Protein AF-0000000080151074 (afdb_homodimer)

InterPro domains:
  IPR013149 Alcohol dehydrogenase-like, C-terminal [PF00107] (19-129)
  IPR036291 NAD(P)-binding domain superfamily [SSF51735] (3-130)

Organism: Aquilegia coerulea (NCBI:txid218851)

Foldseek 3Di:
DQLALAAAFEEEEEALLDDVNLVLLLLSVVRHYAYEYEDQDPVSQVSSVVSPHDHYHRVVVDDVLVVLCVVVVNQAGQEYEDAAAAVCPQSNLSRHHQQHEYEYEHHVNDHHHDHDCVSCVVRVYYYDYDDCVVVSSVPDPPD/DQLALAAAFEEEEEALLDDVNLVLLLLSVVRHYAYEYEDQDPVSQVSSVVSPHDHYHRVVVDDVLVVLCVVVVNQAGQEYEDAAAAVCPQSNLSRHHQQHEYEYEHHVNDHHHDHDCVSCVVRVYYYDYDDCNVVSSVPDPPD

Secondary structure (DSSP, 8-state):
------TT-EEEEETTTSHHHHHHHHHHHHTT-EEEEEESSHHHHHHHHHHT-SEE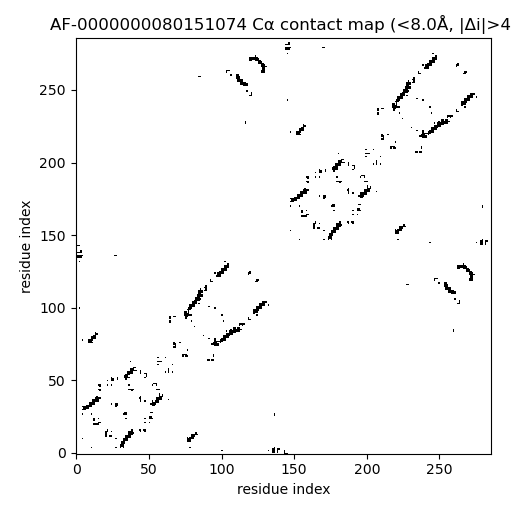EETTTS-HHHHHHHHHTTS-EEEEEESS-HHHHHHHHHTEEEEEEEEE---TT-SEEEEETHHHHHTT-EEEESTHHHHHHH-----/------TT-EEEETTTTSHHHHHHHHHHHHTT-EEEEEESSHHHHHHHHHHT-SEEEETTTS-HHHHHHHHTTTS-EEEEEESS-HHHHHHHHHTEEEEEEEEE---TT-SEEEEETHHHHHTT-EEEESTHHHHHHH-----

Structure (mmCIF, N/CA/C/O backbone):
data_AF-0000000080151074-model_v1
#
loop_
_entity.id
_entity.type
_entity.pdbx_description
1 polymer 'Alcohol dehydrogenase-like C-terminal domain-containing protein'
#
loop_
_atom_site.group_PDB
_atom_site.id
_atom_site.type_symbol
_atom_site.label_atom_id
_atom_site.label_alt_id
_atom_site.label_comp_id
_atom_site.label_asym_id
_atom_site.label_entity_id
_atom_site.label_seq_id
_atom_site.pdbx_PDB_ins_code
_atom_site.Cartn_x
_atom_site.Cartn_y
_atom_site.Cartn_z
_atom_site.occupancy
_atom_site.B_iso_or_equiv
_atom_site.auth_seq_id
_atom_site.auth_comp_id
_atom_site.auth_asym_id
_atom_site.auth_atom_id
_atom_site.pdbx_PDB_model_num
ATOM 1 N N . MET A 1 1 ? 3.523 -5.449 11.82 1 26.44 1 MET A N 1
ATOM 2 C CA . MET A 1 1 ? 2.422 -5.957 11.008 1 26.44 1 MET A CA 1
ATOM 3 C C . MET A 1 1 ? 2.908 -7.027 10.031 1 26.44 1 MET A C 1
ATOM 5 O O . MET A 1 1 ? 3.512 -6.715 9.008 1 26.44 1 MET A O 1
ATOM 9 N N . MET A 1 2 ? 3.588 -8.039 10.414 1 34.19 2 MET A N 1
ATOM 10 C CA . MET A 1 2 ? 4.277 -9.188 9.844 1 34.19 2 MET A CA 1
ATOM 11 C C . MET A 1 2 ? 3.453 -9.812 8.727 1 34.19 2 MET A C 1
ATOM 13 O O . MET A 1 2 ? 2.246 -10.016 8.875 1 34.19 2 MET A O 1
ATOM 17 N N . SER A 1 3 ? 3.672 -9.562 7.527 1 48.09 3 SER A N 1
ATOM 18 C CA . SER A 1 3 ? 2.971 -10.078 6.355 1 48.09 3 SER A CA 1
ATOM 19 C C . SER A 1 3 ? 2.59 -11.547 6.539 1 48.09 3 SER A C 1
ATOM 21 O O . SER A 1 3 ? 3.441 -12.43 6.434 1 48.09 3 SER A O 1
ATOM 23 N N . LYS A 1 4 ? 1.885 -12.07 7.605 1 65 4 LYS A N 1
ATOM 24 C CA . LYS A 1 4 ? 1.911 -13.453 8.07 1 65 4 LYS A CA 1
ATOM 25 C C . LYS A 1 4 ? 1.151 -14.367 7.113 1 65 4 LYS A C 1
ATOM 27 O O . LYS A 1 4 ? -0.059 -14.219 6.934 1 65 4 LYS A O 1
ATOM 32 N N . LEU A 1 5 ? 1.939 -14.664 5.867 1 83.44 5 LEU A N 1
ATOM 33 C CA . LEU A 1 5 ? 1.309 -15.719 5.082 1 83.44 5 LEU A CA 1
ATOM 34 C C . LEU A 1 5 ? 0.906 -16.891 5.969 1 83.44 5 LEU A C 1
ATOM 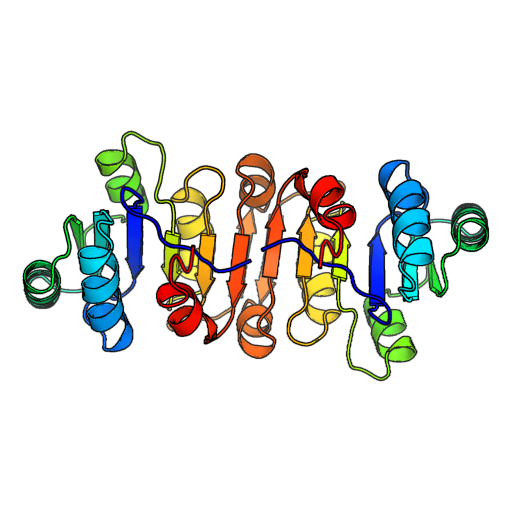36 O O . LEU A 1 5 ? 1.742 -17.453 6.68 1 83.44 5 LEU A O 1
ATOM 40 N N . SER A 1 6 ? -0.378 -17.141 6.008 1 87.5 6 SER A N 1
ATOM 41 C CA . SER A 1 6 ? -0.893 -18.203 6.879 1 87.5 6 SER A CA 1
ATOM 42 C C . SER A 1 6 ? -1.357 -19.406 6.074 1 87.5 6 SER A C 1
ATOM 44 O O . SER A 1 6 ? -1.629 -19.297 4.879 1 87.5 6 SER A O 1
ATOM 46 N N . ALA A 1 7 ? -1.396 -20.484 6.797 1 91.62 7 ALA A N 1
ATOM 47 C CA . ALA A 1 7 ? -1.918 -21.703 6.168 1 91.62 7 ALA A CA 1
ATOM 48 C C . ALA A 1 7 ? -3.314 -21.469 5.598 1 91.62 7 ALA A C 1
ATOM 50 O O . ALA A 1 7 ? -4.152 -20.828 6.238 1 91.62 7 ALA A O 1
ATOM 51 N N . GLY A 1 8 ? -3.512 -21.984 4.406 1 94.25 8 GLY A N 1
ATOM 52 C CA . GLY A 1 8 ? -4.82 -21.875 3.785 1 94.25 8 GLY A CA 1
ATOM 53 C C . GLY A 1 8 ? -4.973 -20.641 2.918 1 94.25 8 GLY A C 1
ATOM 54 O O . GLY A 1 8 ? -5.891 -20.562 2.1 1 94.25 8 GLY A O 1
ATOM 55 N N . GLU A 1 9 ? -4.078 -19.734 3.021 1 96.19 9 GLU A N 1
ATOM 56 C CA . GLU A 1 9 ? -4.125 -18.531 2.186 1 96.19 9 GLU A CA 1
ATOM 57 C C . GLU A 1 9 ? -3.613 -18.828 0.778 1 96.19 9 GLU A C 1
ATOM 59 O O . GLU A 1 9 ? -2.91 -19.812 0.56 1 96.19 9 GLU A O 1
ATOM 64 N N . THR A 1 10 ? -4.008 -18 -0.099 1 97.56 10 THR A N 1
ATOM 65 C CA . THR A 1 10 ? -3.559 -18.078 -1.483 1 97.56 10 THR A CA 1
ATOM 66 C C . THR A 1 10 ? -2.465 -17.047 -1.756 1 97.56 10 THR A C 1
ATOM 68 O O . THR A 1 10 ? -2.545 -15.914 -1.285 1 97.56 10 THR A O 1
ATOM 71 N N . PHE A 1 11 ? -1.461 -17.594 -2.41 1 96.31 11 PHE A N 1
ATOM 72 C CA . PHE A 1 11 ? -0.263 -16.797 -2.645 1 96.31 11 PHE A CA 1
ATOM 73 C C . PHE A 1 11 ? 0.113 -16.812 -4.121 1 96.31 11 PHE A C 1
ATOM 75 O O . PHE A 1 11 ? 0.372 -17.875 -4.695 1 96.31 11 PHE A O 1
ATOM 82 N N . LEU A 1 12 ? 0.147 -15.609 -4.785 1 97.44 12 LEU A N 1
ATOM 83 C CA . LEU A 1 12 ? 0.535 -15.484 -6.184 1 97.44 12 LEU A CA 1
ATOM 84 C C . LEU A 1 12 ? 1.943 -14.914 -6.309 1 97.44 12 LEU A C 1
ATOM 86 O O . LEU A 1 12 ? 2.227 -13.828 -5.797 1 97.44 12 LEU A O 1
ATOM 90 N N . VAL A 1 13 ? 2.766 -15.633 -7.004 1 96.06 13 VAL A N 1
ATOM 91 C CA . VAL A 1 13 ? 4.141 -15.219 -7.258 1 96.06 13 VAL A CA 1
ATOM 92 C C . VAL A 1 13 ? 4.34 -14.961 -8.75 1 96.06 13 VAL A C 1
ATOM 94 O O . VAL A 1 13 ? 4.344 -15.898 -9.555 1 96.06 13 VAL A O 1
ATOM 97 N N . HIS A 1 14 ? 4.539 -13.703 -9.086 1 96.94 14 HIS A N 1
ATOM 98 C CA . HIS A 1 14 ? 4.902 -13.406 -10.469 1 96.94 14 HIS A CA 1
ATOM 99 C C . HIS A 1 14 ? 6.355 -13.773 -10.75 1 96.94 14 HIS A C 1
ATOM 101 O O . HIS A 1 14 ? 7.25 -13.391 -9.992 1 96.94 14 HIS A O 1
ATOM 107 N N . GLY A 1 15 ? 6.582 -14.453 -11.867 1 94.31 15 GLY A N 1
ATOM 108 C CA . GLY A 1 15 ? 7.93 -14.93 -12.133 1 94.31 15 GLY A CA 1
ATOM 109 C C . GLY A 1 15 ? 8.375 -16.016 -11.172 1 94.31 15 GLY A C 1
ATOM 110 O O . GLY A 1 15 ? 9.453 -15.914 -10.57 1 94.31 15 GLY A O 1
ATOM 111 N N . GLY A 1 16 ? 7.633 -17.031 -11.141 1 93.56 16 GLY A N 1
ATOM 112 C CA . GLY A 1 16 ? 7.859 -18.078 -10.156 1 93.56 16 GLY A CA 1
ATOM 113 C C . GLY A 1 16 ? 9.164 -18.828 -10.375 1 93.56 16 GLY A C 1
ATOM 114 O O . GLY A 1 16 ? 9.688 -19.453 -9.445 1 93.56 16 GLY A O 1
ATOM 115 N N . SER A 1 17 ? 9.672 -18.734 -11.562 1 93.12 17 SER A N 1
ATOM 116 C CA . SER A 1 17 ? 10.852 -19.531 -11.875 1 93.12 17 SER A CA 1
ATOM 117 C C . SER A 1 17 ? 12.133 -18.75 -11.594 1 93.12 17 SER A C 1
ATOM 119 O O . SER A 1 17 ? 13.234 -19.281 -11.75 1 93.12 17 SER A O 1
ATOM 121 N N . ILE A 1 18 ? 12.023 -17.594 -11.188 1 88.56 18 ILE A N 1
ATOM 122 C CA . ILE A 1 18 ? 13.203 -16.781 -10.922 1 88.56 18 ILE A CA 1
ATOM 123 C C . ILE A 1 18 ? 13.688 -17.031 -9.492 1 88.56 18 ILE A C 1
ATOM 125 O O . ILE A 1 18 ? 13.047 -17.75 -8.734 1 88.56 18 ILE A O 1
ATOM 129 N N . GLY A 1 19 ? 14.875 -16.672 -9.125 1 86.75 19 GLY A N 1
ATOM 130 C CA . GLY A 1 19 ? 15.508 -16.969 -7.848 1 86.75 19 GLY A CA 1
ATOM 131 C C . GLY A 1 19 ? 14.594 -16.734 -6.66 1 86.75 19 GLY A C 1
ATOM 132 O O . GLY A 1 19 ? 14.227 -17.672 -5.953 1 86.75 19 GLY A O 1
ATOM 133 N N . ILE A 1 20 ? 14.109 -15.555 -6.469 1 86.38 20 ILE A N 1
ATOM 134 C CA . ILE A 1 20 ? 13.25 -15.234 -5.332 1 86.38 20 ILE A CA 1
ATOM 135 C C . ILE A 1 20 ? 11.93 -15.977 -5.457 1 86.38 20 ILE A C 1
ATOM 137 O O . ILE A 1 20 ? 11.352 -16.406 -4.453 1 86.38 20 ILE A O 1
ATOM 141 N N . GLY A 1 21 ? 11.484 -16.141 -6.656 1 91.69 21 GLY A N 1
ATOM 142 C CA . GLY A 1 21 ? 10.234 -16.844 -6.887 1 91.69 21 GLY A CA 1
ATOM 143 C C . GLY A 1 21 ? 10.273 -18.297 -6.453 1 91.69 21 GLY A C 1
ATOM 144 O O . GLY A 1 21 ? 9.383 -18.766 -5.746 1 91.69 21 GLY A O 1
ATOM 145 N N . THR A 1 22 ? 11.375 -18.953 -6.836 1 93.88 22 THR A N 1
ATOM 146 C CA . THR A 1 22 ? 11.492 -20.359 -6.496 1 93.88 22 THR A CA 1
ATOM 147 C C . THR A 1 22 ? 11.562 -20.547 -4.984 1 93.88 22 THR A C 1
ATOM 149 O O . THR A 1 22 ? 10.938 -21.453 -4.438 1 93.88 22 THR A O 1
ATOM 152 N N . PHE A 1 23 ? 12.242 -19.688 -4.367 1 91.25 23 PHE A N 1
ATOM 153 C CA . PHE A 1 23 ? 12.336 -19.734 -2.914 1 91.25 23 PHE A CA 1
ATOM 154 C C . PHE A 1 23 ? 10.969 -19.469 -2.279 1 91.25 23 PHE A C 1
ATOM 156 O O . PHE A 1 23 ? 10.555 -20.188 -1.366 1 91.25 23 PHE A O 1
ATOM 163 N N . ALA A 1 24 ? 10.281 -18.516 -2.754 1 91.62 24 ALA A N 1
ATOM 164 C CA . ALA A 1 24 ? 8.977 -18.125 -2.221 1 91.62 24 ALA A CA 1
ATOM 165 C C . ALA A 1 24 ? 7.973 -19.266 -2.348 1 91.62 24 ALA A C 1
ATOM 167 O O . ALA A 1 24 ? 7.18 -19.516 -1.433 1 91.62 24 ALA A O 1
ATOM 168 N N . ILE A 1 25 ? 8.055 -19.938 -3.424 1 94.94 25 ILE A N 1
ATOM 169 C CA . ILE A 1 25 ? 7.148 -21.062 -3.646 1 94.94 25 ILE A CA 1
ATOM 170 C C . ILE A 1 25 ? 7.344 -22.109 -2.547 1 94.94 25 ILE A C 1
ATOM 172 O O . ILE A 1 25 ? 6.375 -22.547 -1.922 1 94.94 25 ILE A O 1
ATOM 176 N N . GLN A 1 26 ? 8.555 -22.422 -2.275 1 94.06 26 GLN A N 1
ATOM 177 C CA . GLN A 1 26 ? 8.859 -23.469 -1.321 1 94.06 26 GLN A CA 1
ATOM 178 C C . GLN A 1 26 ? 8.43 -23.094 0.09 1 94.06 26 GLN A C 1
ATOM 180 O O . GLN A 1 26 ? 7.852 -23.906 0.814 1 94.06 26 GLN A O 1
ATOM 185 N N . ILE A 1 27 ? 8.719 -21.922 0.474 1 90.81 27 ILE A N 1
ATOM 186 C CA . ILE A 1 27 ? 8.359 -21.453 1.812 1 90.81 27 ILE A CA 1
ATOM 187 C C . ILE A 1 27 ? 6.844 -21.438 1.955 1 90.81 27 ILE A C 1
ATOM 189 O O . ILE A 1 27 ? 6.305 -21.828 2.99 1 90.81 27 ILE A O 1
ATOM 193 N N . ALA A 1 28 ? 6.137 -20.906 0.968 1 93.12 28 ALA A N 1
ATOM 194 C CA . ALA A 1 28 ? 4.68 -20.828 1.005 1 93.12 28 ALA A CA 1
ATOM 195 C C . ALA A 1 28 ? 4.051 -22.203 1.111 1 93.12 28 ALA A C 1
ATOM 197 O O . ALA A 1 28 ? 3.104 -22.406 1.878 1 93.12 28 ALA A O 1
ATOM 198 N N . LYS A 1 29 ? 4.621 -23.125 0.372 1 94.25 29 LYS A N 1
ATOM 199 C CA . LYS A 1 29 ? 4.121 -24.5 0.426 1 94.25 29 LYS A CA 1
ATOM 200 C C . LYS A 1 29 ? 4.348 -25.109 1.804 1 94.25 29 LYS A C 1
ATOM 202 O O . LYS A 1 29 ? 3.457 -25.766 2.352 1 94.25 29 LYS A O 1
ATOM 207 N N . TYR A 1 30 ? 5.52 -24.891 2.273 1 92.25 30 TYR A N 1
ATOM 208 C CA . TYR A 1 30 ? 5.859 -25.391 3.605 1 92.25 30 TYR A CA 1
ATOM 209 C C . TYR A 1 30 ? 4.883 -24.844 4.645 1 92.25 30 TYR A C 1
ATOM 211 O O . TYR A 1 30 ? 4.52 -25.547 5.59 1 92.25 30 TYR A O 1
ATOM 219 N N . LYS A 1 31 ? 4.348 -23.656 4.48 1 92.31 31 LYS A N 1
ATOM 220 C CA . LYS A 1 31 ? 3.449 -23 5.426 1 92.31 31 LYS A CA 1
ATOM 221 C C . LYS A 1 31 ? 2.004 -23.438 5.199 1 92.31 31 LYS A C 1
ATOM 223 O O . LYS A 1 31 ? 1.114 -23.062 5.973 1 92.31 31 LYS A O 1
ATOM 228 N N . GLY A 1 32 ? 1.804 -24.141 4.129 1 94.81 32 GLY A N 1
ATOM 229 C CA . GLY A 1 32 ? 0.471 -24.672 3.879 1 94.81 32 GLY A CA 1
ATOM 230 C C . GLY A 1 32 ? -0.38 -23.75 3.02 1 94.81 32 GLY A C 1
ATOM 231 O O . GLY A 1 32 ? -1.607 -23.859 3.01 1 94.81 32 GLY A O 1
ATOM 232 N N . ALA A 1 33 ? 0.198 -22.859 2.303 1 96.12 33 ALA A N 1
ATOM 233 C CA . ALA A 1 33 ? -0.527 -21.953 1.415 1 96.12 33 ALA A CA 1
ATOM 234 C C . ALA A 1 33 ? -0.776 -22.594 0.056 1 96.12 33 ALA A C 1
ATOM 236 O O . ALA A 1 33 ? -0.086 -23.547 -0.32 1 96.12 33 ALA A O 1
ATOM 237 N N . ARG A 1 34 ? -1.811 -22.156 -0.56 1 98.19 34 ARG A N 1
ATOM 238 C CA . ARG A 1 34 ? -2.014 -22.5 -1.964 1 98.19 34 ARG A CA 1
ATOM 239 C C . ARG A 1 34 ? -1.269 -21.547 -2.877 1 98.19 34 ARG A C 1
ATOM 241 O O . ARG A 1 34 ? -1.513 -20.328 -2.844 1 98.19 34 ARG A O 1
ATOM 248 N N . VAL A 1 35 ? -0.423 -22.094 -3.74 1 97.81 35 VAL A N 1
ATOM 249 C CA . VAL A 1 35 ? 0.544 -21.234 -4.418 1 97.81 35 VAL A CA 1
ATOM 250 C C . VAL A 1 35 ? 0.2 -21.141 -5.902 1 97.81 35 VAL A C 1
ATOM 252 O O . VAL A 1 35 ? 0.084 -22.156 -6.586 1 97.81 35 VAL A O 1
ATOM 255 N N . PHE A 1 36 ? 0.007 -19.906 -6.371 1 98.56 36 PHE A N 1
ATOM 256 C CA . PHE A 1 36 ? -0.112 -19.547 -7.777 1 98.56 36 PHE A CA 1
ATOM 257 C C . PHE A 1 36 ? 1.196 -18.969 -8.297 1 98.56 36 PHE A C 1
ATOM 259 O O . PHE A 1 36 ? 1.854 -18.188 -7.609 1 98.56 36 PHE A O 1
ATOM 266 N N . VAL A 1 37 ? 1.537 -19.328 -9.602 1 98.38 37 VAL A N 1
ATOM 267 C CA . VAL A 1 37 ? 2.744 -18.75 -10.164 1 98.38 37 VAL A CA 1
ATOM 268 C C . VAL A 1 37 ? 2.502 -18.359 -11.625 1 98.38 37 VAL A C 1
ATOM 270 O O . VAL A 1 37 ? 1.656 -18.969 -12.297 1 98.38 37 VAL A O 1
ATOM 273 N N . THR A 1 38 ? 3.184 -17.328 -12.039 1 98.19 38 THR A N 1
ATOM 274 C CA . THR A 1 38 ? 3.268 -17.016 -13.461 1 98.19 38 THR A CA 1
ATOM 275 C C . THR A 1 38 ? 4.684 -17.25 -13.984 1 98.19 38 THR A C 1
ATOM 277 O O . THR A 1 38 ? 5.656 -17.078 -13.25 1 98.19 38 THR A O 1
ATOM 280 N N . ALA A 1 39 ? 4.758 -17.703 -15.219 1 97.5 39 ALA A N 1
ATOM 281 C CA . ALA A 1 39 ? 6.027 -17.844 -15.922 1 97.5 39 ALA A CA 1
ATOM 282 C C . ALA A 1 39 ? 5.82 -17.781 -17.438 1 97.5 39 ALA A C 1
ATOM 284 O O . ALA A 1 39 ? 4.688 -17.844 -17.922 1 97.5 39 ALA A O 1
ATOM 285 N N . GLY A 1 40 ? 6.926 -17.688 -18.141 1 96.44 40 GLY A N 1
ATOM 286 C CA . GLY A 1 40 ? 6.82 -17.375 -19.562 1 96.44 40 GLY A CA 1
ATOM 287 C C . GLY A 1 40 ? 6.961 -18.609 -20.438 1 96.44 40 GLY A C 1
ATOM 288 O O . GLY A 1 40 ? 7.043 -18.484 -21.672 1 96.44 40 GLY A O 1
ATOM 289 N N . SER A 1 41 ? 7.129 -19.797 -19.844 1 97.5 41 SER A N 1
ATOM 290 C CA . SER A 1 41 ? 7.234 -21.016 -20.625 1 97.5 41 SER A CA 1
ATOM 291 C C . SER A 1 41 ? 6.754 -22.219 -19.844 1 97.5 41 SER A C 1
ATOM 293 O O . SER A 1 41 ? 6.723 -22.203 -18.609 1 97.5 41 SER A O 1
ATOM 295 N N . GLU A 1 42 ? 6.383 -23.266 -20.625 1 97.25 42 GLU A N 1
ATOM 296 C CA . GLU A 1 42 ? 5.926 -24.5 -19.984 1 97.25 42 GLU A CA 1
ATOM 297 C C . GLU A 1 42 ? 7.047 -25.156 -19.188 1 97.25 42 GLU A C 1
ATOM 299 O O . GLU A 1 42 ? 6.797 -25.75 -18.141 1 97.25 42 GLU A O 1
ATOM 304 N N . GLU A 1 43 ? 8.234 -25.031 -19.688 1 97.81 43 GLU A N 1
ATOM 305 C CA . GLU A 1 43 ? 9.391 -25.578 -18.984 1 97.81 43 GLU A CA 1
ATOM 306 C C . GLU A 1 43 ? 9.57 -24.906 -17.625 1 97.81 43 GLU A C 1
ATOM 308 O O . GLU A 1 43 ? 9.789 -25.594 -16.625 1 97.81 43 GLU A O 1
ATOM 313 N N . LYS A 1 44 ? 9.453 -23.625 -17.594 1 97.75 44 LYS A N 1
ATOM 314 C CA . LYS A 1 44 ? 9.578 -22.875 -16.359 1 97.75 44 LYS A CA 1
ATOM 315 C C . LYS A 1 44 ? 8.438 -23.203 -15.391 1 97.75 44 LYS A C 1
ATOM 317 O O . LYS A 1 44 ? 8.648 -23.312 -14.188 1 97.75 44 LYS A O 1
ATOM 322 N N . LEU A 1 45 ? 7.301 -23.375 -15.961 1 98.25 45 LEU A N 1
ATOM 323 C CA . LEU A 1 45 ? 6.148 -23.719 -15.133 1 98.25 45 LEU A CA 1
ATOM 324 C C . LEU A 1 45 ? 6.301 -25.109 -14.523 1 98.25 45 LEU A C 1
ATOM 326 O O . LEU A 1 45 ? 5.891 -25.344 -13.383 1 98.25 45 LEU A O 1
ATOM 330 N N . ALA A 1 46 ? 6.852 -26.016 -15.266 1 98.06 46 ALA A N 1
ATOM 331 C CA . ALA A 1 46 ? 7.094 -27.359 -14.758 1 98.06 46 ALA A CA 1
ATOM 332 C C . ALA A 1 46 ? 8.031 -27.344 -13.555 1 98.06 46 ALA A C 1
ATOM 334 O O . ALA A 1 46 ? 7.812 -28.047 -12.57 1 98.06 46 ALA A O 1
ATOM 335 N N . ILE A 1 47 ? 9.039 -26.516 -13.672 1 97.38 47 ILE A N 1
ATOM 336 C CA . ILE A 1 47 ? 9.969 -26.328 -12.57 1 97.38 47 ILE A CA 1
ATOM 337 C C . ILE A 1 47 ? 9.227 -25.828 -11.336 1 97.38 47 ILE A C 1
ATOM 339 O O . ILE A 1 47 ? 9.422 -26.344 -10.234 1 97.38 47 ILE A O 1
ATOM 343 N N . CYS A 1 48 ? 8.367 -24.859 -11.5 1 98.25 48 CYS A N 1
ATOM 344 C CA . CYS A 1 48 ? 7.602 -24.281 -10.398 1 98.25 48 CYS A CA 1
ATOM 345 C C . CYS A 1 48 ? 6.672 -25.312 -9.781 1 98.25 48 CYS A C 1
ATOM 347 O O . CYS A 1 48 ? 6.512 -25.359 -8.562 1 98.25 48 CYS A O 1
ATOM 349 N N . LYS A 1 49 ? 6.047 -26.094 -10.625 1 98.31 49 LYS A N 1
ATOM 350 C CA . LYS A 1 49 ? 5.164 -27.156 -10.141 1 98.31 49 LYS A CA 1
ATOM 351 C C . LYS A 1 49 ? 5.922 -28.141 -9.258 1 98.31 49 LYS A C 1
ATOM 353 O O . LYS A 1 49 ? 5.43 -28.531 -8.203 1 98.31 49 LYS A O 1
ATOM 358 N N . ASP A 1 50 ? 7.094 -28.453 -9.703 1 98 50 ASP A N 1
ATOM 359 C CA . ASP A 1 50 ? 7.93 -29.391 -8.953 1 98 50 ASP A CA 1
ATOM 360 C C . ASP A 1 50 ? 8.305 -28.812 -7.586 1 98 50 ASP A C 1
ATOM 362 O O . ASP A 1 50 ? 8.492 -29.562 -6.625 1 98 50 ASP A O 1
ATOM 366 N N . LEU A 1 51 ? 8.383 -27.547 -7.559 1 97.31 51 LEU A N 1
ATOM 367 C CA . LEU A 1 51 ? 8.758 -26.875 -6.316 1 97.31 51 LEU A CA 1
ATOM 368 C C . LEU A 1 51 ? 7.566 -26.75 -5.379 1 97.31 51 LEU A C 1
ATOM 370 O O . LEU A 1 51 ? 7.727 -26.406 -4.207 1 97.31 51 LEU A O 1
ATOM 374 N N . GLY A 1 52 ? 6.344 -26.969 -5.918 1 97.69 52 GLY A N 1
ATOM 375 C CA . GLY A 1 52 ? 5.191 -26.984 -5.031 1 97.69 52 GLY A CA 1
ATOM 376 C C . GLY A 1 52 ? 4.07 -26.078 -5.492 1 97.69 52 GLY A C 1
ATOM 377 O O . GLY A 1 52 ? 3.025 -25.984 -4.844 1 97.69 52 GLY A O 1
ATOM 378 N N . ALA A 1 53 ? 4.195 -25.422 -6.59 1 98.38 53 ALA A N 1
ATOM 379 C CA . ALA A 1 53 ? 3.139 -24.547 -7.098 1 98.38 53 ALA A CA 1
ATOM 380 C C . ALA A 1 53 ? 1.877 -25.344 -7.418 1 98.38 53 ALA A C 1
ATOM 382 O O . ALA A 1 53 ? 1.953 -26.453 -7.969 1 98.38 53 ALA A O 1
ATOM 383 N N . ASP A 1 54 ? 0.76 -24.781 -7.074 1 98.56 54 ASP A N 1
ATOM 384 C CA . ASP A 1 54 ? -0.516 -25.469 -7.277 1 98.56 54 ASP A CA 1
ATOM 385 C C . ASP A 1 54 ? -1.154 -25.047 -8.602 1 98.56 54 ASP A C 1
ATOM 387 O O . ASP A 1 54 ? -1.805 -25.859 -9.266 1 98.56 54 ASP A O 1
ATOM 391 N N . VAL A 1 55 ? -1.086 -23.828 -8.93 1 98.56 55 VAL A N 1
ATOM 392 C CA . VAL A 1 55 ? -1.651 -23.281 -10.156 1 98.56 55 VAL A CA 1
ATOM 393 C C . VAL A 1 55 ? -0.558 -22.594 -10.969 1 98.56 55 VAL A C 1
ATOM 395 O O . VAL A 1 55 ? 0.092 -21.656 -10.469 1 98.56 55 VAL A O 1
ATOM 398 N N . CYS A 1 56 ? -0.314 -23.047 -12.109 1 98.62 56 CYS A N 1
ATOM 399 C CA . CYS A 1 56 ? 0.717 -22.516 -12.992 1 98.62 56 CYS A CA 1
ATOM 400 C C . CYS A 1 56 ? 0.097 -21.781 -14.18 1 98.62 56 CYS A C 1
ATOM 402 O O . CYS A 1 56 ? -0.709 -22.344 -14.914 1 98.62 56 CYS A O 1
ATOM 404 N N . ILE A 1 57 ? 0.507 -20.531 -14.375 1 98.56 57 ILE A N 1
ATOM 405 C CA . ILE A 1 57 ? -0.103 -19.672 -15.383 1 98.56 57 ILE A CA 1
ATOM 406 C C . ILE A 1 57 ? 0.967 -19.172 -16.359 1 98.56 57 ILE A C 1
ATOM 408 O O . ILE A 1 57 ? 1.92 -18.516 -15.945 1 98.56 57 ILE A O 1
ATOM 412 N N . ASN A 1 58 ? 0.821 -19.516 -17.594 1 98.31 58 ASN A N 1
ATOM 413 C CA . ASN A 1 58 ? 1.682 -18.953 -18.641 1 98.31 58 ASN A CA 1
ATOM 414 C C . ASN A 1 58 ? 1.211 -17.562 -19.062 1 98.31 58 ASN A C 1
ATOM 416 O O . ASN A 1 58 ? 0.219 -17.438 -19.781 1 98.31 58 ASN A O 1
ATOM 420 N N . TYR A 1 59 ? 1.941 -16.547 -18.625 1 96.06 59 TYR A N 1
ATOM 421 C CA . TYR A 1 59 ? 1.45 -15.188 -18.828 1 96.06 59 TYR A CA 1
ATOM 422 C C . TYR A 1 59 ? 1.515 -14.789 -20.297 1 96.06 59 TYR A C 1
ATOM 424 O O . TYR A 1 59 ? 0.958 -13.766 -20.688 1 96.06 59 TYR A O 1
ATOM 432 N N . LYS A 1 60 ? 2.16 -15.586 -21.172 1 96.69 60 LYS A N 1
ATOM 433 C CA . LYS A 1 60 ? 2.225 -15.312 -22.609 1 96.69 60 LYS A CA 1
ATOM 434 C C . LYS A 1 60 ? 0.946 -15.75 -23.312 1 96.69 60 LYS A C 1
ATOM 436 O O . LYS A 1 60 ? 0.598 -15.227 -24.375 1 96.69 60 LYS A O 1
ATOM 441 N N . THR A 1 61 ? 0.283 -16.672 -22.75 1 97.12 61 THR A N 1
ATOM 442 C CA . THR A 1 61 ? -0.857 -17.25 -23.438 1 97.12 61 THR A CA 1
ATOM 443 C C . THR A 1 61 ? -2.131 -17.109 -22.609 1 97.12 61 THR A C 1
ATOM 445 O O . THR A 1 61 ? -3.236 -17.281 -23.125 1 97.12 61 THR A O 1
ATOM 448 N N . GLU A 1 62 ? -1.972 -16.828 -21.359 1 97.12 62 GLU A N 1
ATOM 449 C CA . GLU A 1 62 ? -3.115 -16.719 -20.453 1 97.12 62 GLU A CA 1
ATOM 450 C C . GLU A 1 62 ? -3.145 -15.367 -19.75 1 97.12 62 GLU A C 1
ATOM 452 O O . GLU A 1 62 ? -2.1 -14.75 -19.547 1 97.12 62 GLU A O 1
ATOM 457 N N . ASP A 1 63 ? -4.371 -14.961 -19.422 1 97.44 63 ASP A N 1
ATOM 458 C CA . ASP A 1 63 ? -4.574 -13.82 -18.547 1 97.44 63 ASP A CA 1
ATOM 459 C C . ASP A 1 63 ? -4.617 -14.258 -17.078 1 97.44 63 ASP A C 1
ATOM 461 O O . ASP A 1 63 ? -5.543 -14.961 -16.656 1 97.44 63 ASP A O 1
ATOM 465 N N . PHE A 1 64 ? -3.625 -13.828 -16.281 1 97.81 64 PHE A N 1
ATOM 466 C CA . PHE A 1 64 ? -3.533 -14.359 -14.93 1 97.81 64 PHE A CA 1
ATOM 467 C C . PHE A 1 64 ? -4.695 -13.867 -14.078 1 97.81 64 PHE A C 1
ATOM 469 O O . PHE A 1 64 ? -5.086 -14.523 -13.109 1 97.81 64 PHE A O 1
ATOM 476 N N . VAL A 1 65 ? -5.305 -12.664 -14.406 1 98.38 65 VAL A N 1
ATOM 477 C CA . VAL A 1 65 ? -6.457 -12.172 -13.656 1 98.38 65 VAL A CA 1
ATOM 478 C C . VAL A 1 65 ? -7.625 -13.148 -13.812 1 98.38 65 VAL A C 1
ATOM 480 O O . VAL A 1 65 ? -8.273 -13.523 -12.836 1 98.38 65 VAL A O 1
ATOM 483 N N . ALA A 1 66 ? -7.871 -13.531 -14.992 1 98.38 66 ALA A N 1
ATOM 484 C CA . ALA A 1 66 ? -8.945 -14.469 -15.289 1 98.38 66 ALA A CA 1
ATOM 485 C C . ALA A 1 66 ? -8.695 -15.82 -14.617 1 98.38 66 ALA A C 1
ATOM 487 O O . ALA A 1 66 ? -9.609 -16.406 -14.039 1 98.38 66 ALA A O 1
ATOM 488 N N . ARG A 1 67 ? -7.461 -16.297 -14.703 1 98.38 67 ARG A N 1
ATOM 489 C CA . ARG A 1 67 ? -7.109 -17.578 -14.109 1 98.38 67 ARG A CA 1
ATOM 490 C C . ARG A 1 67 ? -7.266 -17.547 -12.594 1 98.38 67 ARG A C 1
ATOM 492 O O . ARG A 1 67 ? -7.793 -18.484 -11.992 1 98.38 67 ARG A O 1
ATOM 499 N N . VAL A 1 68 ? -6.82 -16.484 -11.953 1 98.44 68 VAL A N 1
ATOM 500 C CA . VAL A 1 68 ? -6.953 -16.312 -10.508 1 98.44 68 VAL A CA 1
ATOM 501 C C . VAL A 1 68 ? -8.43 -16.297 -10.125 1 98.44 68 VAL A C 1
ATOM 503 O O . VAL A 1 68 ? -8.844 -16.953 -9.18 1 98.44 68 VAL A O 1
ATOM 506 N N . THR A 1 69 ? -9.203 -15.547 -10.883 1 98.12 69 THR A N 1
ATOM 507 C CA . THR A 1 69 ? -10.633 -15.43 -10.625 1 98.12 69 THR A CA 1
ATOM 508 C C . THR A 1 69 ? -11.312 -16.797 -10.695 1 98.12 69 THR A C 1
ATOM 510 O O . THR A 1 69 ? -12.078 -17.172 -9.805 1 98.12 69 THR A O 1
ATOM 513 N N . GLU A 1 70 ? -10.961 -17.516 -11.695 1 98.06 70 GLU A N 1
ATOM 514 C CA . GLU A 1 70 ? -11.531 -18.844 -11.891 1 98.06 70 GLU A CA 1
ATOM 515 C C . GLU A 1 70 ? -11.133 -19.797 -10.766 1 98.06 70 GLU A C 1
ATOM 517 O O . GLU A 1 70 ? -11.992 -20.469 -10.18 1 98.06 70 GLU A O 1
ATOM 522 N N . GLU A 1 71 ? -9.875 -19.812 -10.422 1 98.06 71 GLU A N 1
ATOM 523 C CA . GLU A 1 71 ? -9.328 -20.766 -9.461 1 98.06 71 GLU A CA 1
ATOM 524 C C . GLU A 1 71 ? -9.766 -20.422 -8.039 1 98.06 71 GLU A C 1
ATOM 526 O O . GLU A 1 71 ? -9.711 -21.266 -7.148 1 98.06 71 GLU A O 1
ATOM 531 N N . THR A 1 72 ? -10.164 -19.188 -7.789 1 98 72 THR A N 1
ATOM 532 C CA . THR A 1 72 ? -10.508 -18.766 -6.434 1 98 72 THR A CA 1
ATOM 533 C C . THR A 1 72 ? -12.016 -18.562 -6.297 1 98 72 THR A C 1
ATOM 535 O O . THR A 1 72 ? -12.484 -18.094 -5.254 1 98 72 THR A O 1
ATOM 538 N N . GLY A 1 73 ? -12.781 -18.828 -7.352 1 97.44 73 GLY A N 1
ATOM 539 C CA . GLY A 1 73 ? -14.219 -18.609 -7.324 1 97.44 73 GLY A CA 1
ATOM 540 C C . GLY A 1 73 ? -14.609 -17.156 -7.238 1 97.44 73 GLY A C 1
ATOM 541 O O . GLY A 1 73 ? -15.602 -16.797 -6.598 1 97.44 73 GLY A O 1
ATOM 542 N N . GLY A 1 74 ? -13.719 -16.312 -7.684 1 97.12 74 GLY A N 1
ATOM 543 C CA . GLY A 1 74 ? -14.016 -14.891 -7.746 1 97.12 74 GLY A CA 1
ATOM 544 C C . GLY A 1 74 ? -13.5 -14.125 -6.539 1 97.12 74 GLY A C 1
ATOM 545 O O . GLY A 1 74 ? -13.555 -12.891 -6.508 1 97.12 74 GLY A O 1
ATOM 546 N N . LYS A 1 75 ? -12.914 -14.75 -5.57 1 96.94 75 LYS A N 1
ATOM 547 C CA . LYS A 1 75 ? -12.477 -14.109 -4.336 1 96.94 75 LYS A CA 1
ATOM 548 C C . LYS A 1 75 ? -11.164 -13.359 -4.543 1 96.94 75 LYS A C 1
ATOM 550 O O . LYS A 1 75 ? -10.953 -12.289 -3.965 1 96.94 75 LYS A O 1
ATOM 555 N N . GLY A 1 76 ? -10.242 -13.938 -5.336 1 98 76 GLY A N 1
ATOM 556 C CA . GLY A 1 76 ? -8.898 -13.406 -5.492 1 98 76 GLY A CA 1
ATOM 557 C C . GLY A 1 76 ? -7.891 -14.055 -4.559 1 98 76 GLY A C 1
ATOM 558 O O . GLY A 1 76 ? -8.25 -14.914 -3.752 1 98 76 GLY A O 1
ATOM 559 N N . VAL A 1 77 ? -6.668 -13.617 -4.711 1 98.12 77 VAL A N 1
ATOM 560 C CA . VAL A 1 77 ? -5.605 -14.188 -3.889 1 98.12 77 VAL A CA 1
ATOM 561 C C . VAL A 1 77 ? -5.344 -13.289 -2.684 1 98.12 77 VAL A C 1
ATOM 563 O O . VAL A 1 77 ? -5.574 -12.078 -2.744 1 98.12 77 VAL A O 1
ATOM 566 N N . ASP A 1 78 ? -4.758 -13.859 -1.61 1 96.62 78 ASP A N 1
ATOM 567 C CA . ASP A 1 78 ? -4.543 -13.141 -0.36 1 96.62 78 ASP A CA 1
ATOM 568 C C . ASP A 1 78 ? -3.248 -12.328 -0.407 1 96.62 78 ASP A C 1
ATOM 570 O O . ASP A 1 78 ? -3.172 -11.234 0.154 1 96.62 78 ASP A O 1
ATOM 574 N N . VAL A 1 79 ? -2.24 -12.93 -1.033 1 94.94 79 VAL A N 1
ATOM 575 C CA . VAL A 1 79 ? -0.926 -12.297 -1.065 1 94.94 79 VAL A CA 1
ATOM 576 C C . VAL A 1 79 ? -0.36 -12.359 -2.482 1 94.94 79 VAL A C 1
ATOM 578 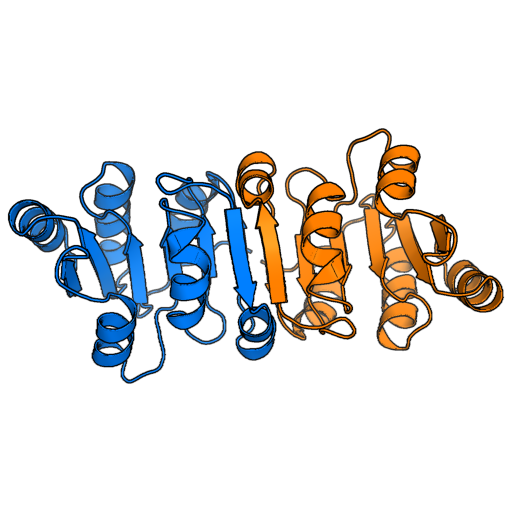O O . VAL A 1 79 ? -0.477 -13.375 -3.164 1 94.94 79 VAL A O 1
ATOM 581 N N . ILE A 1 80 ? 0.225 -11.273 -2.93 1 95.69 80 ILE A N 1
ATOM 582 C CA . ILE A 1 80 ? 0.893 -11.227 -4.227 1 95.69 80 ILE A CA 1
ATOM 583 C C . ILE A 1 80 ? 2.32 -10.719 -4.055 1 95.69 80 ILE A C 1
ATOM 585 O O . ILE A 1 80 ? 2.561 -9.758 -3.316 1 95.69 80 ILE A O 1
ATOM 589 N N . LEU A 1 81 ? 3.215 -11.445 -4.664 1 94.5 81 LEU A N 1
ATOM 590 C CA . LEU A 1 81 ? 4.594 -11 -4.836 1 94.5 81 LEU A CA 1
ATOM 591 C C . LEU A 1 81 ? 4.848 -10.555 -6.277 1 94.5 81 LEU A C 1
ATOM 593 O O . LEU A 1 81 ? 4.824 -11.383 -7.195 1 94.5 81 LEU A O 1
ATOM 597 N N . ASP A 1 82 ? 5.168 -9.273 -6.438 1 94.69 82 ASP A N 1
ATOM 598 C CA . ASP A 1 82 ? 5.254 -8.719 -7.785 1 94.69 82 ASP A CA 1
ATOM 599 C C . ASP A 1 82 ? 6.633 -8.109 -8.039 1 94.69 82 ASP A C 1
ATOM 601 O O . ASP A 1 82 ? 7.102 -7.273 -7.27 1 94.69 82 ASP A O 1
ATOM 605 N N . ASN A 1 83 ? 7.254 -8.492 -9.156 1 92.38 83 ASN A N 1
ATOM 606 C CA . ASN A 1 83 ? 8.516 -7.895 -9.586 1 92.38 83 ASN A CA 1
ATOM 607 C C . ASN A 1 83 ? 8.359 -7.164 -10.914 1 92.38 83 ASN A C 1
ATOM 609 O O . ASN A 1 83 ? 9.336 -6.648 -11.461 1 92.38 83 ASN A O 1
ATOM 613 N N . ILE A 1 84 ? 7.133 -7.09 -11.383 1 94.38 84 ILE A N 1
ATOM 614 C CA . ILE A 1 84 ? 6.887 -6.52 -12.703 1 94.38 84 ILE A CA 1
ATOM 615 C C . ILE A 1 84 ? 6.602 -5.027 -12.578 1 94.38 84 ILE A C 1
ATOM 617 O O . ILE A 1 84 ? 7.16 -4.215 -13.32 1 94.38 84 ILE A O 1
ATOM 621 N N . GLY A 1 85 ? 5.684 -4.703 -11.672 1 94.19 85 GLY A N 1
ATOM 622 C CA . GLY A 1 85 ? 5.445 -3.293 -11.406 1 94.19 85 GLY A CA 1
ATOM 623 C C . GLY A 1 85 ? 4.285 -2.725 -12.203 1 94.19 85 GLY A C 1
ATOM 624 O O . GLY A 1 85 ? 3.189 -3.291 -12.203 1 94.19 85 GLY A O 1
ATOM 625 N N . GLY A 1 86 ? 4.5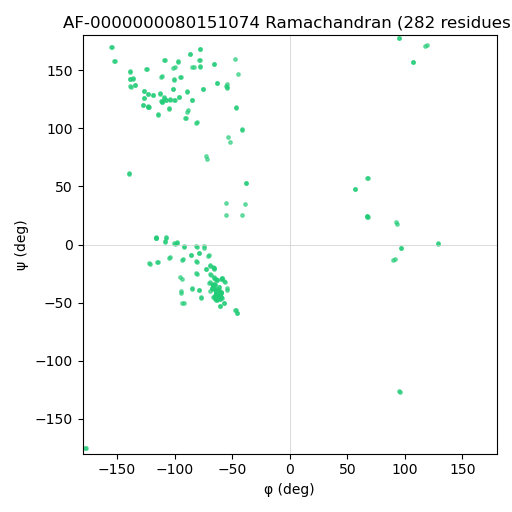04 -1.656 -12.93 1 93.81 86 GLY A N 1
ATOM 626 C CA . GLY A 1 86 ? 3.533 -0.783 -13.57 1 93.81 86 GLY A CA 1
ATOM 627 C C . GLY A 1 86 ? 2.469 -1.539 -14.344 1 93.81 86 GLY A C 1
ATOM 628 O O . GLY A 1 86 ? 1.279 -1.435 -14.039 1 93.81 86 GLY A O 1
ATOM 629 N N . PRO A 1 87 ? 2.854 -2.377 -15.297 1 94.81 87 PRO A N 1
ATOM 630 C CA . PRO A 1 87 ? 1.854 -3.027 -16.141 1 94.81 87 PRO A CA 1
ATOM 631 C C . PRO A 1 87 ? 0.966 -4 -15.367 1 94.81 87 PRO A C 1
ATOM 633 O O . PRO A 1 87 ? -0.157 -4.285 -15.797 1 94.81 87 PRO A O 1
ATOM 636 N N . TYR A 1 88 ? 1.42 -4.457 -14.203 1 96.69 88 TYR A N 1
ATOM 637 C CA . TYR A 1 88 ? 0.685 -5.477 -13.461 1 96.69 88 TYR A CA 1
ATOM 638 C C . TYR A 1 88 ? -0.042 -4.863 -12.273 1 96.69 88 TYR A C 1
ATOM 640 O O . TYR A 1 88 ? -0.915 -5.5 -11.68 1 96.69 88 TYR A O 1
ATOM 648 N N . PHE A 1 89 ? 0.226 -3.67 -11.953 1 96.44 89 PHE A N 1
ATOM 649 C CA . PHE A 1 89 ? -0.237 -3.125 -10.68 1 96.44 89 PHE A CA 1
ATOM 650 C C . PHE A 1 89 ? -1.758 -3.154 -10.602 1 96.44 89 PHE A C 1
ATOM 652 O O . PHE A 1 89 ? -2.324 -3.713 -9.656 1 96.44 89 PHE A O 1
ATOM 659 N N . GLN A 1 90 ? -2.443 -2.59 -11.617 1 97 90 GLN A N 1
ATOM 660 C CA . GLN A 1 90 ? -3.902 -2.611 -11.625 1 97 90 GLN A CA 1
ATOM 661 C C . GLN A 1 90 ? -4.43 -4.043 -11.695 1 97 90 GLN A C 1
ATOM 663 O O . GLN A 1 90 ? -5.418 -4.375 -11.031 1 97 90 GLN A O 1
ATOM 668 N N . LYS A 1 91 ? -3.785 -4.836 -12.477 1 97.44 91 LYS A N 1
ATOM 669 C CA . LYS A 1 91 ? -4.188 -6.234 -12.594 1 97.44 91 LYS A CA 1
ATOM 670 C C . LYS A 1 91 ? -4.043 -6.961 -11.258 1 97.44 91 LYS A C 1
ATOM 672 O O . LYS A 1 91 ? -4.875 -7.801 -10.906 1 97.44 91 LYS A O 1
ATOM 677 N N . ASN A 1 92 ? -2.945 -6.645 -10.547 1 97.81 92 ASN A N 1
ATOM 678 C CA . ASN A 1 92 ? -2.752 -7.207 -9.211 1 97.81 92 ASN A CA 1
ATOM 679 C C . ASN A 1 92 ? -3.881 -6.809 -8.266 1 97.81 92 ASN A C 1
ATOM 681 O O . ASN A 1 92 ? -4.41 -7.648 -7.535 1 97.81 92 ASN A O 1
ATOM 685 N N . LEU A 1 93 ? -4.262 -5.559 -8.289 1 96.69 93 LEU A N 1
ATOM 686 C CA . LEU A 1 93 ? -5.355 -5.102 -7.441 1 96.69 93 LEU A CA 1
ATOM 687 C C . LEU A 1 93 ? -6.652 -5.828 -7.785 1 96.69 93 LEU A C 1
ATOM 689 O O . LEU A 1 93 ? -7.398 -6.23 -6.891 1 96.69 93 LEU A O 1
ATOM 693 N N . ASN A 1 94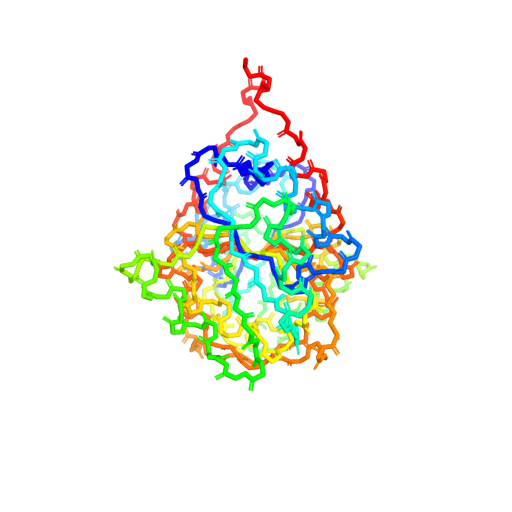 ? -6.852 -6.102 -9.055 1 97 94 ASN A N 1
ATOM 694 C CA . ASN A 1 94 ? -8.055 -6.781 -9.523 1 97 94 ASN A CA 1
ATOM 695 C C . ASN A 1 94 ? -8.094 -8.234 -9.07 1 97 94 ASN A C 1
ATOM 697 O O . ASN A 1 94 ? -9.156 -8.852 -9.031 1 97 94 ASN A O 1
ATOM 701 N N . SER A 1 95 ? -6.938 -8.711 -8.695 1 97.94 95 SER A N 1
ATOM 702 C CA . SER A 1 95 ? -6.832 -10.141 -8.43 1 97.94 95 SER A CA 1
ATOM 703 C C . SER A 1 95 ? -6.711 -10.414 -6.934 1 97.94 95 SER A C 1
ATOM 705 O O . SER A 1 95 ? -6.465 -11.555 -6.523 1 97.94 95 SER A O 1
ATOM 707 N N . GLN A 1 96 ? -6.836 -9.383 -6.16 1 97.31 96 GLN A N 1
ATOM 708 C CA . GLN A 1 96 ? -6.625 -9.523 -4.723 1 97.31 96 GLN A CA 1
ATOM 709 C C . GLN A 1 96 ? -7.945 -9.758 -3.994 1 97.31 96 GLN A C 1
ATOM 711 O O . GLN A 1 96 ? -8.969 -9.172 -4.355 1 97.31 96 GLN A O 1
ATOM 716 N N . ASN A 1 97 ? -7.902 -10.578 -2.965 1 97.56 97 ASN A N 1
ATOM 717 C CA . ASN A 1 97 ? -9.016 -10.797 -2.041 1 97.56 97 ASN A CA 1
ATOM 718 C C . ASN A 1 97 ? -9.133 -9.656 -1.033 1 97.56 97 ASN A C 1
ATOM 720 O O . ASN A 1 97 ? -8.266 -8.789 -0.959 1 97.56 97 ASN A O 1
ATOM 724 N N . ILE A 1 98 ? -10.266 -9.656 -0.321 1 95.44 98 ILE A N 1
ATOM 725 C CA . ILE A 1 98 ? -10.422 -8.727 0.791 1 95.44 98 ILE A CA 1
ATOM 726 C C . ILE A 1 98 ? -9.266 -8.883 1.77 1 95.44 98 ILE A C 1
ATOM 728 O O . ILE A 1 98 ? -8.844 -10.008 2.062 1 95.44 98 ILE A O 1
ATOM 732 N N . ASP A 1 99 ? -8.695 -7.754 2.215 1 93.38 99 ASP A N 1
ATOM 733 C CA . ASP A 1 99 ? -7.559 -7.699 3.133 1 93.38 99 ASP A CA 1
ATOM 734 C C . ASP A 1 99 ? -6.289 -8.227 2.471 1 93.38 99 ASP A C 1
ATOM 736 O O . ASP A 1 99 ? -5.387 -8.719 3.152 1 93.38 99 ASP A O 1
ATOM 740 N N . GLY A 1 100 ? -6.289 -8.164 1.14 1 94 100 GLY A N 1
ATOM 741 C CA . GLY A 1 100 ? -5.137 -8.633 0.39 1 94 100 GLY A CA 1
ATOM 742 C C . GLY A 1 100 ? -3.891 -7.805 0.626 1 94 100 GLY A C 1
ATOM 743 O O . GLY A 1 100 ? -3.982 -6.617 0.943 1 94 100 GLY A O 1
ATOM 744 N N . ARG A 1 101 ? -2.73 -8.477 0.4 1 93.38 101 ARG A N 1
ATOM 745 C CA . ARG A 1 101 ? -1.434 -7.828 0.564 1 93.38 101 ARG A CA 1
ATOM 746 C C . ARG A 1 101 ? -0.582 -7.98 -0.691 1 93.38 101 ARG A C 1
ATOM 748 O O . ARG A 1 101 ? -0.391 -9.094 -1.186 1 93.38 101 ARG A O 1
ATOM 755 N N . LEU A 1 102 ? -0.156 -6.859 -1.152 1 93.88 102 LEU A N 1
ATOM 756 C CA . LEU A 1 102 ? 0.708 -6.832 -2.326 1 93.88 102 LEU A CA 1
ATOM 757 C C . LEU A 1 102 ? 2.119 -6.391 -1.952 1 93.88 102 LEU A C 1
ATOM 759 O O . LEU A 1 102 ? 2.311 -5.297 -1.411 1 93.88 102 LEU A O 1
ATOM 763 N N . TYR A 1 103 ? 3.057 -7.238 -2.266 1 92.31 103 TYR A N 1
ATOM 764 C CA . TYR A 1 103 ? 4.461 -6.914 -2.041 1 92.31 103 TYR A CA 1
ATOM 765 C C . TYR A 1 103 ? 5.172 -6.633 -3.361 1 92.31 103 TYR A C 1
ATOM 767 O O . TYR A 1 103 ? 5.211 -7.488 -4.246 1 92.31 103 TYR A O 1
ATOM 775 N N . VAL A 1 104 ? 5.762 -5.488 -3.441 1 92.75 104 VAL A N 1
ATOM 776 C CA . VAL A 1 104 ? 6.492 -5.051 -4.625 1 92.75 104 VAL A CA 1
ATOM 777 C C . VAL A 1 104 ? 7.992 -5.258 -4.418 1 92.75 104 VAL A C 1
ATOM 779 O O . VAL A 1 104 ? 8.586 -4.668 -3.512 1 92.75 104 VAL A O 1
ATOM 782 N N . LEU A 1 105 ? 8.555 -6.012 -5.363 1 90.31 105 LEU A N 1
ATOM 783 C CA . LEU A 1 105 ? 9.969 -6.355 -5.207 1 90.31 105 LEU A CA 1
ATOM 784 C C . LEU A 1 105 ? 10.805 -5.723 -6.312 1 90.31 105 LEU A C 1
ATOM 786 O O . LEU A 1 105 ? 12.039 -5.68 -6.215 1 90.31 105 LEU A O 1
ATOM 790 N N . GLY A 1 106 ? 10.133 -5.281 -7.305 1 89.94 106 GLY A N 1
ATOM 791 C CA . GLY A 1 106 ? 10.844 -4.699 -8.43 1 89.94 106 GLY A CA 1
ATOM 792 C C . GLY A 1 106 ? 9.922 -4.168 -9.508 1 89.94 106 GLY A C 1
ATOM 793 O O . GLY A 1 106 ? 8.703 -4.148 -9.336 1 89.94 106 GLY A O 1
ATOM 794 N N . PHE A 1 107 ? 10.625 -3.732 -10.586 1 93.25 107 PHE A N 1
ATOM 795 C CA . PHE A 1 107 ? 9.875 -3.127 -11.68 1 93.25 107 PHE A CA 1
ATOM 796 C C . PHE A 1 107 ? 10.422 -3.576 -13.031 1 93.25 107 PHE A C 1
ATOM 798 O O . PHE A 1 107 ? 10.781 -2.746 -13.867 1 93.25 107 PHE A O 1
ATOM 805 N N . GLN A 1 108 ? 10.352 -4.828 -13.234 1 92.25 108 GLN A N 1
ATOM 806 C CA . GLN A 1 108 ? 10.836 -5.363 -14.508 1 92.25 108 GLN A CA 1
ATOM 807 C C . GLN A 1 108 ? 10.078 -4.762 -15.68 1 92.25 108 GLN A C 1
ATOM 809 O O . GLN A 1 108 ? 10.641 -4.578 -16.766 1 92.25 108 GLN A O 1
ATOM 814 N N . GLY A 1 109 ? 8.828 -4.379 -15.539 1 93.88 109 GLY A N 1
ATOM 815 C CA . GLY A 1 109 ? 8.008 -3.791 -16.594 1 93.88 109 GLY A CA 1
ATOM 816 C C . GLY A 1 109 ? 7.957 -2.277 -16.531 1 93.88 109 GLY A C 1
ATOM 817 O O . GLY A 1 109 ? 7.219 -1.645 -17.281 1 93.88 109 GLY A O 1
ATOM 818 N N . GLY A 1 110 ? 8.648 -1.646 -15.594 1 94.94 110 GLY A N 1
ATOM 819 C CA . GLY A 1 110 ? 8.617 -0.204 -15.406 1 94.94 110 GLY A CA 1
ATOM 820 C C . GLY A 1 110 ? 7.84 0.213 -14.172 1 94.94 110 GLY A C 1
ATOM 821 O O . GLY A 1 110 ? 6.926 -0.494 -13.734 1 94.94 110 GLY A O 1
ATOM 822 N N . PRO A 1 111 ? 8.133 1.373 -13.672 1 94.88 111 PRO A N 1
ATOM 823 C CA . PRO A 1 111 ? 7.566 1.755 -12.383 1 94.88 111 PRO A CA 1
ATOM 824 C C . PRO A 1 111 ? 6.262 2.541 -12.516 1 94.88 111 PRO A C 1
ATOM 826 O O . PRO A 1 111 ? 5.547 2.732 -11.523 1 94.88 111 PRO A O 1
ATOM 829 N N . VAL A 1 112 ? 5.926 3.002 -13.664 1 96.12 112 VAL A N 1
ATOM 830 C CA . VAL A 1 112 ? 4.793 3.912 -13.805 1 96.12 112 VAL A CA 1
ATOM 831 C C . VAL A 1 112 ? 3.512 3.113 -14.039 1 96.12 112 VAL A C 1
ATOM 833 O O . VAL A 1 112 ? 3.49 2.193 -14.859 1 96.12 112 VAL A O 1
ATOM 836 N N . ALA A 1 113 ? 2.496 3.467 -13.273 1 95.44 113 ALA A N 1
ATOM 837 C CA . ALA A 1 113 ? 1.214 2.775 -13.391 1 95.44 113 ALA A CA 1
ATOM 838 C C . ALA A 1 113 ? 0.052 3.762 -13.312 1 95.44 113 ALA A C 1
ATOM 840 O O . ALA A 1 113 ? 0.141 4.781 -12.625 1 95.44 113 ALA A O 1
ATOM 841 N N . GLU A 1 114 ? -0.955 3.5 -14.086 1 94.44 114 GLU A N 1
ATOM 842 C CA . GLU A 1 114 ? -2.26 4.109 -13.844 1 94.44 114 GLU A CA 1
ATOM 843 C C . GLU A 1 114 ? -3.16 3.18 -13.039 1 94.44 114 GLU A C 1
ATOM 845 O O . GLU A 1 114 ? -3.361 2.021 -13.414 1 94.44 114 GLU A O 1
ATOM 850 N N . VAL A 1 115 ? -3.691 3.697 -11.961 1 93.88 115 VAL A N 1
ATOM 851 C CA . VAL A 1 115 ? -4.363 2.771 -11.055 1 93.88 115 VAL A CA 1
ATOM 852 C C . VAL A 1 115 ? -5.684 3.375 -10.586 1 93.88 115 VAL A C 1
ATOM 854 O O . VAL A 1 115 ? -5.805 4.594 -10.445 1 93.88 115 VAL A O 1
ATOM 857 N N . ASN A 1 116 ? -6.648 2.553 -10.453 1 95.69 116 ASN A N 1
ATOM 858 C CA . ASN A 1 116 ? -7.879 2.863 -9.734 1 95.69 116 ASN A CA 1
ATOM 859 C C . ASN A 1 116 ? -7.781 2.479 -8.258 1 95.69 116 ASN A C 1
ATOM 861 O O . ASN A 1 116 ? -7.891 1.3 -7.914 1 95.69 116 ASN A O 1
ATOM 865 N N . LEU A 1 117 ? -7.695 3.443 -7.379 1 93.5 117 LEU A N 1
ATOM 866 C CA . LEU A 1 117 ? -7.414 3.254 -5.961 1 93.5 117 LEU A CA 1
ATOM 867 C C . LEU A 1 117 ? -8.664 2.799 -5.215 1 93.5 117 LEU A C 1
ATOM 869 O O . LEU A 1 117 ? -8.594 2.408 -4.047 1 93.5 117 LEU A O 1
ATOM 873 N N . ALA A 1 118 ? -9.773 2.801 -5.891 1 93.81 118 ALA A N 1
ATOM 874 C CA . ALA A 1 118 ? -11.016 2.43 -5.219 1 93.81 118 ALA A CA 1
ATOM 875 C C . ALA A 1 118 ? -10.93 1.021 -4.641 1 93.81 118 ALA A C 1
ATOM 877 O O . ALA A 1 118 ? -11.516 0.732 -3.596 1 93.81 118 ALA A O 1
ATOM 878 N N . PHE A 1 119 ? -10.141 0.163 -5.258 1 92.06 119 PHE A N 1
ATOM 879 C CA . PHE A 1 119 ? -10.016 -1.227 -4.832 1 92.06 119 PHE A CA 1
ATOM 880 C C . PHE A 1 119 ? -9.289 -1.323 -3.496 1 92.06 119 PHE A C 1
ATOM 882 O O . PHE A 1 119 ? -9.562 -2.223 -2.699 1 92.06 119 PHE A O 1
ATOM 889 N N . ILE A 1 120 ? -8.375 -0.402 -3.293 1 93.5 120 ILE A N 1
ATOM 890 C CA . ILE A 1 120 ? -7.586 -0.421 -2.066 1 93.5 120 ILE A CA 1
ATOM 891 C C . ILE A 1 120 ? -8.5 -0.19 -0.863 1 93.5 120 ILE A C 1
ATOM 893 O O . ILE A 1 120 ? -8.375 -0.876 0.155 1 93.5 120 ILE A O 1
ATOM 897 N N . LEU A 1 121 ? -9.406 0.746 -1.051 1 90.88 121 LEU A N 1
ATOM 898 C CA . LEU A 1 121 ? -10.32 1.04 0.049 1 90.88 121 LEU A CA 1
ATOM 899 C C . LEU A 1 121 ? -11.398 -0.029 0.158 1 90.88 121 LEU A C 1
ATOM 901 O O . LEU A 1 121 ? -11.664 -0.547 1.246 1 90.88 121 LEU A O 1
ATOM 905 N N . ALA A 1 122 ? -11.977 -0.405 -0.943 1 92.44 122 ALA A N 1
ATOM 906 C CA . ALA A 1 122 ? -13.117 -1.313 -0.961 1 92.44 122 ALA A CA 1
ATOM 907 C C . ALA A 1 122 ? -12.742 -2.682 -0.4 1 92.44 122 ALA A C 1
ATOM 909 O O . ALA A 1 122 ? -13.555 -3.336 0.258 1 92.44 122 ALA A O 1
ATOM 910 N N . ARG A 1 123 ? -11.469 -3.076 -0.571 1 93.69 123 ARG A N 1
ATOM 911 C CA . ARG A 1 123 ? -11.055 -4.414 -0.16 1 93.69 123 ARG A CA 1
ATOM 912 C C . ARG A 1 123 ? -10.023 -4.348 0.96 1 93.69 123 ARG A C 1
ATOM 914 O O . ARG A 1 123 ? -9.438 -5.367 1.329 1 93.69 123 ARG A O 1
ATOM 921 N N . ARG A 1 124 ? -9.758 -3.178 1.453 1 92.12 124 ARG A N 1
ATOM 922 C CA . ARG A 1 124 ? -8.828 -2.973 2.559 1 92.12 124 ARG A CA 1
ATOM 923 C C . ARG A 1 124 ? -7.457 -3.551 2.234 1 92.12 124 ARG A C 1
ATOM 925 O O . ARG A 1 124 ? -6.879 -4.285 3.041 1 92.12 124 ARG A O 1
ATOM 932 N N . LEU A 1 125 ? -6.977 -3.244 1.068 1 93.44 125 LEU A N 1
ATOM 933 C CA . LEU A 1 125 ? -5.719 -3.807 0.595 1 93.44 125 LEU A CA 1
ATOM 934 C C . LEU A 1 125 ? -4.531 -3.1 1.239 1 93.44 125 LEU A C 1
ATOM 936 O O . LEU A 1 125 ? -4.648 -1.951 1.671 1 93.44 125 LEU A O 1
ATOM 940 N N . THR A 1 126 ? -3.432 -3.857 1.327 1 92.94 126 THR A N 1
ATOM 941 C CA . THR A 1 126 ? -2.139 -3.299 1.706 1 92.94 126 THR A CA 1
ATOM 942 C C . THR A 1 126 ? -1.12 -3.488 0.586 1 92.94 126 THR A C 1
ATOM 944 O O . THR A 1 126 ? -1.022 -4.57 0.005 1 92.94 126 THR A O 1
ATOM 947 N N . VAL A 1 127 ? -0.473 -2.422 0.208 1 93.69 127 VAL A N 1
ATOM 948 C CA . VAL A 1 127 ? 0.64 -2.457 -0.736 1 93.69 127 VAL A CA 1
ATOM 949 C C . VAL A 1 127 ? 1.936 -2.082 -0.021 1 93.69 127 VAL A C 1
ATOM 951 O O . VAL A 1 127 ? 2 -1.055 0.66 1 93.69 127 VAL A O 1
ATOM 954 N N . GLN A 1 128 ? 2.926 -2.914 -0.21 1 91.94 128 GLN A N 1
ATOM 955 C CA . GLN A 1 128 ? 4.176 -2.648 0.495 1 91.94 128 GLN A CA 1
ATOM 956 C C . GLN A 1 128 ? 5.379 -2.877 -0.414 1 91.94 128 GLN A C 1
ATOM 958 O O . GLN A 1 128 ? 5.406 -3.836 -1.188 1 91.94 128 GLN A O 1
ATOM 963 N N . GLY A 1 129 ? 6.277 -1.894 -0.296 1 88.81 129 GLY A N 1
ATOM 964 C CA . GLY A 1 129 ? 7.559 -2.07 -0.966 1 88.81 129 GLY A CA 1
ATOM 965 C C . GLY A 1 129 ? 8.664 -2.525 -0.032 1 88.81 129 GLY A C 1
ATOM 966 O O . GLY A 1 129 ? 8.688 -2.146 1.141 1 88.81 129 GLY A O 1
ATOM 967 N N . GLY A 1 130 ? 9.641 -3.248 -0.678 1 72.56 130 GLY A N 1
ATOM 968 C CA . GLY A 1 130 ? 10.898 -3.447 0.029 1 72.56 130 GLY A CA 1
ATOM 969 C C . GLY A 1 130 ? 11.195 -4.906 0.311 1 72.56 130 GLY A C 1
ATOM 970 O O . GLY A 1 130 ? 10.414 -5.789 -0.048 1 72.56 130 GLY A O 1
ATOM 971 N N . HIS A 1 131 ? 12.445 -5.117 0.784 1 62.28 131 HIS A N 1
ATOM 972 C CA . HIS A 1 131 ? 13.102 -6.414 0.899 1 62.28 131 HIS A CA 1
ATOM 973 C C . HIS A 1 131 ? 12.648 -7.148 2.158 1 62.28 131 HIS A C 1
ATOM 975 O O . HIS A 1 131 ? 13.07 -8.281 2.402 1 62.28 131 HIS A O 1
ATOM 981 N N . ASN A 1 132 ? 11.805 -6.395 2.842 1 57.97 132 ASN A N 1
ATOM 982 C CA . ASN A 1 132 ? 11.43 -7.027 4.102 1 57.97 132 ASN A CA 1
ATOM 983 C C . ASN A 1 132 ? 10.453 -8.18 3.885 1 57.97 132 ASN A C 1
ATOM 985 O O . ASN A 1 132 ? 10.055 -8.852 4.836 1 57.97 132 ASN A O 1
ATOM 989 N N . PHE A 1 133 ? 10.156 -8.32 2.652 1 59.19 133 PHE A N 1
ATOM 990 C CA . PHE A 1 133 ? 9.227 -9.398 2.307 1 59.19 133 PHE A CA 1
ATOM 991 C C . PHE A 1 133 ? 9.758 -10.742 2.789 1 59.19 133 PHE A C 1
ATOM 993 O O . PHE A 1 133 ? 9.023 -11.531 3.387 1 59.19 133 PHE A O 1
ATOM 1000 N N . LEU A 1 134 ? 11.031 -10.883 2.367 1 59.5 134 LEU A N 1
ATOM 1001 C CA . LEU A 1 134 ? 11.562 -12.18 2.773 1 59.5 134 LEU A CA 1
ATOM 1002 C C . LEU A 1 134 ? 11.422 -12.375 4.277 1 59.5 134 LEU A C 1
ATOM 1004 O O . LEU A 1 134 ? 11.047 -13.461 4.734 1 59.5 134 LEU A O 1
ATOM 1008 N N . ALA A 1 135 ? 11.664 -11.281 4.883 1 57.03 135 ALA A N 1
ATOM 1009 C CA . ALA A 1 135 ? 11.539 -11.359 6.336 1 57.03 135 ALA A CA 1
ATOM 1010 C C . ALA A 1 135 ? 10.094 -11.578 6.758 1 57.03 135 ALA A C 1
ATOM 1012 O O . ALA A 1 135 ? 9.82 -12.32 7.699 1 57.03 135 ALA A O 1
ATOM 1013 N N . SER A 1 136 ? 9.242 -10.953 6.082 1 57.78 136 SER A N 1
ATOM 1014 C CA . SER A 1 136 ? 7.828 -11.086 6.41 1 57.78 136 SER A CA 1
ATOM 1015 C C . SER A 1 136 ? 7.324 -12.492 6.121 1 57.78 136 SER A C 1
ATOM 1017 O O . SER A 1 136 ? 6.418 -12.992 6.797 1 57.78 136 SER A O 1
ATOM 1019 N N . LEU A 1 137 ? 7.879 -13.078 5.09 1 59.25 137 LEU A N 1
ATOM 1020 C CA . LEU A 1 137 ? 7.512 -14.445 4.766 1 59.25 137 LEU A CA 1
ATOM 1021 C C . LEU A 1 137 ? 7.965 -15.406 5.863 1 59.25 137 LEU A C 1
ATOM 1023 O O . LEU A 1 137 ? 7.344 -16.453 6.082 1 59.25 137 LEU A O 1
ATOM 1027 N N . PHE A 1 138 ? 9.117 -14.977 6.566 1 54.41 138 PHE A N 1
ATOM 1028 C CA . PHE A 1 138 ? 9.68 -15.812 7.617 1 54.41 138 PHE A CA 1
ATOM 1029 C C . PHE A 1 138 ? 9.125 -15.422 8.984 1 54.41 138 PHE A C 1
ATOM 1031 O O . PHE A 1 138 ? 9.266 -16.172 9.953 1 54.41 138 PHE A O 1
ATOM 1038 N N . ALA A 1 139 ? 8.789 -14.305 9.227 1 48.56 139 ALA A N 1
ATOM 1039 C CA . ALA A 1 139 ? 8.344 -13.93 10.562 1 48.56 139 ALA A CA 1
ATOM 1040 C C . ALA A 1 139 ? 7.25 -14.867 11.062 1 48.56 139 ALA A C 1
ATOM 1042 O O . ALA A 1 139 ? 6.211 -15.023 10.414 1 48.56 139 ALA A O 1
ATOM 1043 N N . ASN A 1 140 ? 7.688 -15.961 11.695 1 44.03 140 ASN A N 1
ATOM 1044 C CA . ASN A 1 140 ? 7.02 -17.062 12.383 1 44.03 140 ASN A CA 1
ATOM 1045 C C . ASN A 1 140 ? 5.949 -16.562 13.344 1 44.03 140 ASN A C 1
ATOM 1047 O O . ASN A 1 140 ? 6.004 -15.414 13.797 1 44.03 140 ASN A O 1
ATOM 1051 N N . GLN A 1 141 ? 4.902 -17.547 13.742 1 38.16 141 GLN A N 1
ATOM 1052 C CA . GLN A 1 141 ? 4.008 -17.906 14.836 1 38.16 141 GLN A CA 1
ATOM 1053 C C . GLN A 1 141 ? 4.715 -17.781 16.188 1 38.16 141 GLN A C 1
ATOM 1055 O O . GLN A 1 141 ? 5.16 -18.781 16.75 1 38.16 141 GLN A O 1
ATOM 1060 N N . LYS A 1 142 ? 5.648 -17.109 16.562 1 33 142 LYS A N 1
ATOM 1061 C CA . LYS A 1 142 ? 6.066 -17.344 17.953 1 33 142 LYS A CA 1
ATOM 1062 C C . LYS A 1 142 ? 4.902 -17.156 18.922 1 33 142 LYS A C 1
ATOM 1064 O O . LYS A 1 142 ? 5.105 -17.078 20.125 1 33 142 LYS A O 1
ATOM 1069 N N . GLN A 1 143 ? 3.518 -17.438 18.844 1 25.14 143 GLN A N 1
ATOM 1070 C CA . GLN A 1 143 ? 3.154 -17.969 20.156 1 25.14 143 GLN A CA 1
ATOM 1071 C C . GLN A 1 143 ? 3.723 -19.359 20.359 1 25.14 143 GLN A C 1
ATOM 1073 O O . GLN A 1 143 ? 3.674 -20.203 19.453 1 25.14 143 GLN A O 1
ATOM 1078 N N . MET B 1 1 ? -0.048 -5.883 11.969 1 26.45 1 MET B N 1
ATOM 1079 C CA . MET B 1 1 ? 0.902 -4.816 11.656 1 26.45 1 MET B CA 1
ATOM 1080 C C . MET B 1 1 ? 0.333 -3.453 12.031 1 26.45 1 MET B C 1
ATOM 1082 O O . MET B 1 1 ? -0.519 -2.914 11.32 1 26.45 1 MET B O 1
ATOM 1086 N N . MET B 1 2 ? -0.113 -3.178 13.156 1 34.41 2 MET B N 1
ATOM 1087 C CA . MET B 1 2 ? -0.779 -2.072 13.844 1 34.41 2 MET B CA 1
ATOM 1088 C C . MET B 1 2 ? -0.155 -0.736 13.453 1 34.41 2 MET B C 1
ATOM 1090 O O . MET B 1 2 ? 1.07 -0.607 13.414 1 34.41 2 MET B O 1
ATOM 1094 N N . SER B 1 3 ? -0.663 0.016 12.594 1 48.16 3 SER B N 1
ATOM 1095 C CA . SER B 1 3 ? -0.162 1.294 12.102 1 48.16 3 SER B CA 1
ATOM 1096 C C . SER B 1 3 ? 0.475 2.109 13.219 1 48.16 3 SER B C 1
ATOM 1098 O O . SER B 1 3 ? -0.227 2.686 14.047 1 48.16 3 SER B O 1
ATOM 1100 N N . LYS B 1 4 ? 1.462 1.7 14.078 1 65.12 4 LYS B N 1
ATOM 1101 C CA . LYS B 1 4 ? 1.74 2.211 15.422 1 65.12 4 LYS B CA 1
ATOM 1102 C C . LYS B 1 4 ? 2.344 3.611 15.359 1 65.12 4 LYS B C 1
ATOM 1104 O O . LYS B 1 4 ? 3.443 3.797 14.836 1 65.12 4 LYS B O 1
ATOM 1109 N N . LEU B 1 5 ? 1.334 4.656 14.992 1 83.19 5 LEU B N 1
ATOM 1110 C CA . LEU B 1 5 ? 1.879 5.996 15.172 1 83.19 5 LEU B CA 1
ATOM 1111 C C . LEU B 1 5 ? 2.586 6.121 16.516 1 83.19 5 LEU B C 1
ATOM 1113 O O . LEU B 1 5 ? 1.993 5.848 17.562 1 83.19 5 LEU B O 1
ATOM 1117 N N . SER B 1 6 ? 3.867 6.395 16.453 1 87.25 6 SER B N 1
ATOM 1118 C CA . SER B 1 6 ? 4.668 6.461 17.672 1 87.25 6 SER B CA 1
ATOM 1119 C C . SER B 1 6 ? 5.062 7.898 17.984 1 87.25 6 SER B C 1
ATOM 1121 O O . SER B 1 6 ? 5.051 8.766 17.109 1 87.25 6 SER B O 1
ATOM 1123 N N . ALA B 1 7 ? 5.371 8.047 19.234 1 91.31 7 ALA B N 1
ATOM 1124 C CA . ALA B 1 7 ? 5.863 9.359 19.656 1 91.31 7 ALA B CA 1
ATOM 1125 C C . ALA B 1 7 ? 7.066 9.789 18.812 1 91.31 7 ALA B C 1
ATOM 1127 O O . ALA B 1 7 ? 7.953 8.984 18.531 1 91.31 7 ALA B O 1
ATOM 1128 N N . GLY B 1 8 ? 7.051 11.055 18.453 1 94.06 8 GLY B N 1
ATOM 1129 C CA . GLY B 1 8 ? 8.172 11.602 17.703 1 94.06 8 GLY B CA 1
ATOM 1130 C C . GLY B 1 8 ? 7.992 11.477 16.203 1 94.06 8 GLY B C 1
ATOM 1131 O O . GLY B 1 8 ? 8.695 12.141 15.43 1 94.06 8 GLY B O 1
ATOM 1132 N N . GLU B 1 9 ? 7.062 10.703 15.758 1 96.12 9 GLU B N 1
ATOM 1133 C CA . GLU B 1 9 ? 6.797 10.57 14.328 1 96.12 9 GLU B CA 1
ATOM 1134 C C . GLU B 1 9 ? 6.016 11.766 13.797 1 96.12 9 GLU B C 1
ATOM 1136 O O . GLU B 1 9 ? 5.391 12.5 14.57 1 96.12 9 GLU B O 1
ATOM 1141 N N . THR B 1 10 ? 6.105 11.945 12.555 1 97.5 10 THR B N 1
ATOM 1142 C CA . THR B 1 10 ? 5.367 12.992 11.867 1 97.5 10 THR B CA 1
ATOM 1143 C C . THR B 1 10 ? 4.141 12.422 11.164 1 97.5 10 THR B C 1
ATOM 1145 O O . THR B 1 10 ? 4.203 11.344 10.578 1 97.5 10 THR B O 1
ATOM 1148 N N . PHE B 1 11 ? 3.072 13.164 11.398 1 96.25 11 PHE B N 1
ATOM 1149 C CA . PHE B 1 11 ? 1.776 12.703 10.914 1 96.25 11 PHE B CA 1
ATOM 1150 C C . PHE B 1 11 ? 1.086 13.789 10.102 1 96.25 11 PHE B C 1
ATOM 1152 O O . PHE B 1 11 ? 0.822 14.883 10.609 1 96.25 11 PHE B O 1
ATOM 1159 N N . LEU B 1 12 ? 0.786 13.516 8.805 1 97.38 12 LEU B N 1
ATOM 1160 C CA . LEU B 1 12 ? 0.085 14.453 7.93 1 97.38 12 LEU B CA 1
ATOM 1161 C C . LEU B 1 12 ? -1.368 14.031 7.734 1 97.38 12 LEU B C 1
ATOM 1163 O O . LEU B 1 12 ? -1.641 12.914 7.293 1 97.38 12 LEU B O 1
ATOM 1167 N N . VAL B 1 13 ? -2.24 14.945 8.039 1 96 13 VAL B N 1
ATOM 1168 C CA . VAL B 1 13 ? -3.674 14.719 7.871 1 96 13 VAL B CA 1
ATOM 1169 C C . VAL B 1 13 ? -4.223 15.664 6.801 1 96 13 VAL B C 1
ATOM 1171 O O . VAL B 1 13 ? -4.309 16.875 7.016 1 96 13 VAL B O 1
ATOM 1174 N N . HIS B 1 14 ? -4.621 15.078 5.688 1 96.94 14 HIS B N 1
ATOM 1175 C CA . HIS B 1 14 ? -5.312 15.898 4.699 1 96.94 14 HIS B CA 1
ATOM 1176 C C . HIS B 1 14 ? -6.746 16.188 5.129 1 96.94 14 HIS B C 1
ATOM 1178 O O . HIS B 1 14 ? -7.488 15.281 5.496 1 96.94 14 HIS B O 1
ATOM 1184 N N . GLY B 1 15 ? -7.145 17.453 5.008 1 94.44 15 GLY B N 1
ATOM 1185 C CA . GLY B 1 15 ? -8.461 17.828 5.512 1 94.44 15 GLY B CA 1
ATOM 1186 C C . GLY B 1 15 ? -8.562 17.75 7.023 1 94.44 15 GLY B C 1
ATOM 1187 O O . GLY B 1 15 ? -9.477 17.109 7.555 1 94.44 15 GLY B O 1
ATOM 1188 N N . GLY B 1 16 ? -7.723 18.453 7.641 1 93.75 16 GLY B N 1
ATOM 1189 C CA . GLY B 1 16 ? -7.613 18.375 9.086 1 93.75 16 GLY B CA 1
ATOM 1190 C C . GLY B 1 16 ? -8.852 18.875 9.812 1 93.75 16 GLY B C 1
ATOM 1191 O O . GLY B 1 16 ? -9.094 18.516 10.961 1 93.75 16 GLY B O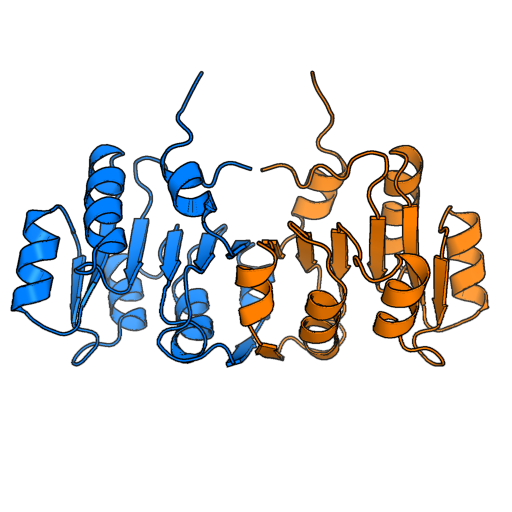 1
ATOM 1192 N N . SER B 1 17 ? -9.625 19.672 9.117 1 93.19 17 SER B N 1
ATOM 1193 C CA . SER B 1 17 ? -10.766 20.297 9.789 1 93.19 17 SER B CA 1
ATOM 1194 C C . SER B 1 17 ? -12.016 19.438 9.648 1 93.19 17 SER B C 1
ATOM 1196 O O . SER B 1 17 ? -13.07 19.766 10.203 1 93.19 17 SER B O 1
ATOM 1198 N N . ILE B 1 18 ? -11.938 18.391 8.992 1 88.88 18 ILE B N 1
ATOM 1199 C CA . ILE B 1 18 ? -13.109 17.547 8.797 1 88.88 18 ILE B CA 1
ATOM 1200 C C . ILE B 1 18 ? -13.234 16.578 9.977 1 88.88 18 ILE B C 1
ATOM 1202 O O . ILE B 1 18 ? -12.367 16.547 10.852 1 88.88 18 ILE B O 1
ATOM 1206 N N . GLY B 1 19 ? -14.336 15.953 10.203 1 86.94 19 GLY B N 1
ATOM 1207 C CA . GLY B 1 19 ? -14.633 15.125 11.352 1 86.94 19 GLY B CA 1
ATOM 1208 C C . GLY B 1 19 ? -13.516 14.164 11.695 1 86.94 19 GLY B C 1
ATOM 1209 O O . GLY B 1 19 ? -12.906 14.266 12.766 1 86.94 19 GLY B O 1
ATOM 1210 N N . ILE B 1 20 ? -13.133 13.312 10.812 1 86.62 20 ILE B N 1
ATOM 1211 C CA . ILE B 1 20 ? -12.086 12.328 11.07 1 86.62 20 ILE B CA 1
ATOM 1212 C C . ILE B 1 20 ? -10.75 13.039 11.266 1 86.62 20 ILE B C 1
ATOM 1214 O O . ILE B 1 20 ? -9.93 12.609 12.078 1 86.62 20 ILE B O 1
ATOM 1218 N N . GLY B 1 21 ? -10.555 14.102 10.555 1 91.69 21 GLY B N 1
ATOM 1219 C CA . GLY B 1 21 ? -9.32 14.859 10.672 1 91.69 21 GLY B CA 1
ATOM 1220 C C . GLY B 1 21 ? -9.117 15.453 12.047 1 91.69 21 GLY B C 1
ATOM 1221 O O . GLY B 1 21 ? -8.047 15.312 12.641 1 91.69 21 GLY B O 1
ATOM 1222 N N . THR B 1 22 ? -10.203 16.047 12.547 1 94 22 THR B N 1
ATOM 1223 C CA . THR B 1 22 ? -10.102 16.688 13.859 1 94 22 THR B CA 1
ATOM 1224 C C . THR B 1 22 ? -9.805 15.656 14.938 1 94 22 THR B C 1
ATOM 1226 O O . THR B 1 22 ? -8.984 15.891 15.828 1 94 22 THR B O 1
ATOM 1229 N N . PHE B 1 23 ? -10.422 14.555 14.82 1 91.25 23 PHE B N 1
ATOM 1230 C CA . PHE B 1 23 ? -10.18 13.469 15.766 1 91.25 23 PHE B CA 1
ATOM 1231 C C . PHE B 1 23 ? -8.75 12.961 15.656 1 91.25 23 PHE B C 1
ATOM 1233 O O . PHE B 1 23 ? -8.07 12.773 16.672 1 91.25 23 PHE B O 1
ATOM 1240 N N . ALA B 1 24 ? -8.281 12.797 14.492 1 91.62 24 ALA B N 1
ATOM 1241 C CA . ALA B 1 24 ? -6.941 12.273 14.234 1 91.62 24 ALA B CA 1
ATOM 1242 C C . ALA B 1 24 ? -5.875 13.211 14.797 1 91.62 24 ALA B C 1
ATOM 1244 O O . ALA B 1 24 ? -4.883 12.75 15.367 1 91.62 24 ALA B O 1
ATOM 1245 N N . ILE B 1 25 ? -6.133 14.453 14.664 1 94.94 25 ILE B N 1
ATOM 1246 C CA . ILE B 1 25 ? -5.191 15.438 15.18 1 94.94 25 ILE B CA 1
ATOM 1247 C C . ILE B 1 25 ? -5.027 15.258 16.688 1 94.94 25 ILE B C 1
ATOM 1249 O O . ILE B 1 25 ? -3.906 15.164 17.188 1 94.94 25 ILE B O 1
ATOM 1253 N N . GLN B 1 26 ? -6.105 15.125 17.359 1 94.06 26 GLN B N 1
ATOM 1254 C CA . GLN B 1 26 ? -6.086 15.047 18.812 1 94.06 26 GLN B CA 1
ATOM 1255 C C . GLN B 1 26 ? -5.398 13.773 19.281 1 94.06 26 GLN B C 1
ATOM 1257 O O . GLN B 1 26 ? -4.594 13.812 20.219 1 94.06 26 GLN B O 1
ATOM 1262 N N . ILE B 1 27 ? -5.707 12.703 18.703 1 90.75 27 ILE B N 1
ATOM 1263 C CA . ILE B 1 27 ? -5.109 11.438 19.094 1 90.75 27 ILE B CA 1
ATOM 1264 C C . ILE B 1 27 ? -3.607 11.469 18.828 1 90.75 27 ILE B C 1
ATOM 1266 O O . ILE B 1 27 ? -2.812 11 19.656 1 90.75 27 ILE B O 1
ATOM 1270 N N . ALA B 1 28 ? -3.199 11.945 17.672 1 93.12 28 ALA B N 1
ATOM 1271 C CA . ALA B 1 28 ? -1.787 12.016 17.297 1 93.12 28 ALA B CA 1
ATOM 1272 C C . ALA B 1 28 ? -1.008 12.891 18.281 1 93.12 28 ALA B C 1
ATOM 1274 O O . ALA B 1 28 ? 0.098 12.539 18.688 1 93.12 28 ALA B O 1
ATOM 1275 N N . LYS B 1 29 ? -1.636 13.992 18.641 1 94.19 29 LYS B N 1
ATOM 1276 C CA . LYS B 1 29 ? -0.996 14.891 19.609 1 94.19 29 LYS B CA 1
ATOM 1277 C C . LYS B 1 29 ? -0.844 14.219 20.969 1 94.19 29 LYS B C 1
ATOM 1279 O O . LYS B 1 29 ? 0.21 14.32 21.594 1 94.19 29 LYS B O 1
ATOM 1284 N N . TYR B 1 30 ? -1.892 13.594 21.359 1 92.19 30 TYR B N 1
ATOM 1285 C CA . TYR B 1 30 ? -1.869 12.859 22.609 1 92.19 30 TYR B CA 1
ATOM 1286 C C . TYR B 1 30 ? -0.749 11.828 22.625 1 92.19 30 TYR B C 1
ATOM 1288 O O . TYR B 1 30 ? -0.114 11.602 23.656 1 92.19 30 TYR B O 1
ATOM 1296 N N . LYS B 1 31 ? -0.384 11.25 21.5 1 92.06 31 LYS B N 1
ATOM 1297 C CA . LYS B 1 31 ? 0.631 10.211 21.391 1 92.06 31 LYS B CA 1
ATOM 1298 C C . LYS B 1 31 ? 2.027 10.812 21.266 1 92.06 31 LYS B C 1
ATOM 1300 O O . LYS B 1 31 ? 3.025 10.086 21.266 1 92.06 31 LYS B O 1
ATOM 1305 N N . GLY B 1 32 ? 2.055 12.109 21.094 1 94.69 32 GLY B N 1
ATOM 1306 C CA . GLY B 1 32 ? 3.344 12.773 21.047 1 94.69 32 GLY B CA 1
ATOM 1307 C C . GLY B 1 32 ? 3.881 12.93 19.641 1 94.69 32 GLY B C 1
ATOM 1308 O O . GLY B 1 32 ? 5.078 13.141 19.438 1 94.69 32 GLY B O 1
ATOM 1309 N N . ALA B 1 33 ? 3.07 12.805 18.641 1 96.06 33 ALA B N 1
ATOM 1310 C CA . ALA B 1 33 ? 3.48 12.969 17.25 1 96.06 33 ALA B CA 1
ATOM 1311 C C . ALA B 1 33 ? 3.486 14.445 16.859 1 96.06 33 ALA B C 1
ATOM 1313 O O . ALA B 1 33 ? 2.832 15.273 17.484 1 96.06 33 ALA B O 1
ATOM 1314 N N . ARG B 1 34 ? 4.312 14.742 15.914 1 98.12 34 ARG B N 1
ATOM 1315 C CA . ARG B 1 34 ? 4.23 16.047 15.266 1 98.12 34 ARG B CA 1
ATOM 1316 C C . ARG B 1 34 ? 3.205 16.031 14.141 1 98.12 34 ARG B C 1
ATOM 1318 O O . ARG B 1 34 ? 3.326 15.258 13.195 1 98.12 34 ARG B O 1
ATOM 1325 N N . VAL B 1 35 ? 2.248 16.953 14.219 1 97.81 35 VAL B N 1
ATOM 1326 C CA . VAL B 1 35 ? 1.07 16.812 13.367 1 97.81 35 VAL B CA 1
ATOM 1327 C C . VAL B 1 35 ? 1.059 17.922 12.312 1 97.81 35 VAL B C 1
ATOM 1329 O O . VAL B 1 35 ? 1.114 19.109 12.641 1 97.81 35 VAL B O 1
ATOM 1332 N N . PHE B 1 36 ? 1.018 17.5 11.047 1 98.56 36 PHE B N 1
ATOM 1333 C CA . PHE B 1 36 ? 0.778 18.344 9.883 1 98.56 36 PHE B CA 1
ATOM 1334 C C . PHE B 1 36 ? -0.667 18.219 9.422 1 98.56 36 PHE B C 1
ATOM 1336 O O . PHE B 1 36 ? -1.232 17.125 9.398 1 98.56 36 PHE B O 1
ATOM 1343 N N . VAL B 1 37 ? -1.247 19.406 8.984 1 98.38 37 VAL B N 1
ATOM 1344 C CA . VAL B 1 37 ? -2.605 19.328 8.461 1 98.38 37 VAL B CA 1
ATOM 1345 C C . VAL B 1 37 ? -2.734 20.219 7.223 1 98.38 37 VAL B C 1
ATOM 1347 O O . VAL B 1 37 ? -2.002 21.203 7.082 1 98.38 37 VAL B O 1
ATOM 1350 N N . THR B 1 38 ? -3.605 19.797 6.34 1 98.25 38 THR B N 1
ATOM 1351 C CA . THR B 1 38 ? -4.035 20.672 5.246 1 98.25 38 THR B CA 1
ATOM 1352 C C . THR B 1 38 ? -5.5 21.062 5.41 1 98.25 38 THR B C 1
ATOM 1354 O O . THR B 1 38 ? -6.297 20.297 5.945 1 98.25 38 THR B O 1
ATOM 1357 N N . ALA B 1 39 ? -5.785 22.297 5.02 1 97.56 39 ALA B N 1
ATOM 1358 C CA . ALA B 1 39 ? -7.16 22.781 4.965 1 97.56 39 ALA B CA 1
ATOM 1359 C C . ALA B 1 39 ? -7.301 23.906 3.945 1 97.56 39 ALA B C 1
ATOM 1361 O O . ALA B 1 39 ? -6.301 24.453 3.465 1 97.56 39 ALA B O 1
ATOM 1362 N N . GLY B 1 40 ? -8.531 24.266 3.674 1 96.5 40 GLY B N 1
ATOM 1363 C CA . GLY B 1 40 ? -8.773 25.156 2.553 1 96.5 40 GLY B CA 1
ATOM 1364 C C . GLY B 1 40 ? -8.977 26.594 2.975 1 96.5 40 GLY B C 1
ATOM 1365 O O . GLY B 1 40 ? -9.344 27.438 2.156 1 96.5 40 GLY B O 1
ATOM 1366 N N . SER B 1 41 ? -8.898 26.891 4.289 1 97.5 41 SER B N 1
ATOM 1367 C CA . SER B 1 41 ? -9.047 28.266 4.754 1 97.5 41 SER B CA 1
ATOM 1368 C C . SER B 1 41 ? -8.273 28.484 6.051 1 97.5 41 SER B C 1
ATOM 1370 O O . SER B 1 41 ? -7.98 27.547 6.781 1 97.5 41 SER B O 1
ATOM 1372 N N . GLU B 1 42 ? -7.977 29.797 6.266 1 97.25 42 GLU B N 1
ATOM 1373 C CA . GLU B 1 42 ? -7.258 30.141 7.488 1 97.25 42 GLU B CA 1
ATOM 1374 C C . GLU B 1 42 ? -8.102 29.844 8.727 1 97.25 42 GLU B C 1
ATOM 1376 O O . GLU B 1 42 ? -7.566 29.453 9.766 1 97.25 42 GLU B O 1
ATOM 1381 N N . GLU B 1 43 ? -9.375 30.031 8.586 1 97.81 43 GLU B N 1
ATOM 1382 C CA . GLU B 1 43 ? -10.281 29.734 9.695 1 97.81 43 GLU B CA 1
ATOM 1383 C C . GLU B 1 43 ? -10.227 28.25 10.07 1 97.81 43 GLU B C 1
ATOM 1385 O O . GLU B 1 43 ? -10.141 27.906 11.25 1 97.81 43 GLU B O 1
ATOM 1390 N N . LYS B 1 44 ? -10.258 27.406 9.086 1 97.75 44 LYS B N 1
ATOM 1391 C CA . LYS B 1 44 ? -10.18 25.969 9.305 1 97.75 44 LYS B CA 1
ATOM 1392 C C . LYS B 1 44 ? -8.828 25.578 9.891 1 97.75 44 LYS B C 1
ATOM 1394 O O . LYS B 1 44 ? -8.75 24.703 10.766 1 97.75 44 LYS B O 1
ATOM 1399 N N . LEU B 1 45 ? -7.82 26.234 9.422 1 98.25 45 LEU B N 1
ATOM 1400 C CA . LEU B 1 45 ? -6.484 25.938 9.922 1 98.25 45 LEU B CA 1
ATOM 1401 C C . LEU B 1 45 ? -6.352 26.359 11.383 1 98.25 45 LEU B C 1
ATOM 1403 O O . LEU B 1 45 ? -5.676 25.688 12.172 1 98.25 45 LEU B O 1
ATOM 1407 N N . ALA B 1 46 ? -6.961 27.453 11.742 1 98.06 46 ALA B N 1
ATOM 1408 C CA . ALA B 1 46 ? -6.938 27.906 13.133 1 98.06 46 ALA B CA 1
ATOM 1409 C C . ALA B 1 46 ? -7.586 26.891 14.055 1 98.06 46 ALA B C 1
ATOM 1411 O O . ALA B 1 46 ? -7.082 26.625 15.148 1 98.06 46 ALA B O 1
ATOM 1412 N N . ILE B 1 47 ? -8.672 26.328 13.586 1 97.38 47 ILE B N 1
ATOM 1413 C CA . ILE B 1 47 ? -9.359 25.297 14.336 1 97.38 47 ILE B CA 1
ATOM 1414 C C . ILE B 1 47 ? -8.414 24.109 14.539 1 97.38 47 ILE B C 1
ATOM 1416 O O . ILE B 1 47 ? -8.305 23.578 15.648 1 97.38 47 ILE B O 1
ATOM 1420 N N . CYS B 1 48 ? -7.711 23.703 13.508 1 98.25 48 CYS B N 1
ATOM 1421 C CA . CYS B 1 48 ? -6.789 22.578 13.578 1 98.25 48 CYS B CA 1
ATOM 1422 C C . CYS B 1 48 ? -5.645 22.859 14.539 1 98.25 48 CYS B C 1
ATOM 1424 O O . CYS B 1 48 ? -5.215 21.984 15.289 1 98.25 48 CYS B O 1
ATOM 1426 N N . LYS B 1 49 ? -5.148 24.078 14.469 1 98.31 49 LYS B N 1
ATOM 1427 C CA . LYS B 1 49 ? -4.078 24.484 15.375 1 98.31 49 LYS B CA 1
ATOM 1428 C C . LYS B 1 49 ? -4.512 24.375 16.828 1 98.31 49 LYS B C 1
ATOM 1430 O O . LYS B 1 49 ? -3.76 23.875 17.672 1 98.31 49 LYS B O 1
ATOM 1435 N N . ASP B 1 50 ? -5.723 24.781 17.047 1 98 50 ASP B N 1
ATOM 1436 C CA . ASP B 1 50 ? -6.266 24.734 18.406 1 98 50 ASP B CA 1
ATOM 1437 C C . ASP B 1 50 ? -6.387 23.281 18.891 1 98 50 ASP B C 1
ATOM 1439 O O . ASP B 1 50 ? -6.281 23.016 20.094 1 98 50 ASP B O 1
ATOM 1443 N N . LEU B 1 51 ? -6.582 22.438 17.969 1 97.31 51 LEU B N 1
ATOM 1444 C CA . LEU B 1 51 ? -6.742 21.031 18.312 1 97.31 51 LEU B CA 1
ATOM 1445 C C . LEU B 1 51 ? -5.391 20.359 18.531 1 97.31 51 LEU B C 1
ATOM 1447 O O . LEU B 1 51 ? -5.32 19.234 19.016 1 97.31 51 LEU B O 1
ATOM 1451 N N . GLY B 1 52 ? -4.297 21.031 18.094 1 97.69 52 GLY B N 1
ATOM 1452 C CA . GLY B 1 52 ? -2.982 20.484 18.391 1 97.69 52 GLY B CA 1
ATOM 1453 C C . GLY B 1 52 ? -2.092 20.375 17.172 1 97.69 52 GLY B C 1
ATOM 1454 O O . GLY B 1 52 ? -0.945 19.922 17.266 1 97.69 52 GLY B O 1
ATOM 1455 N N . ALA B 1 53 ? -2.527 20.766 16.031 1 98.38 53 ALA B N 1
ATOM 1456 C CA . ALA B 1 53 ? -1.709 20.703 14.828 1 98.38 53 ALA B CA 1
ATOM 1457 C C . ALA B 1 53 ? -0.474 21.594 14.953 1 98.38 53 ALA B C 1
ATOM 1459 O O . ALA B 1 53 ? -0.555 22.703 15.469 1 98.38 53 ALA B O 1
ATOM 1460 N N . ASP B 1 54 ? 0.626 21.094 14.492 1 98.56 54 ASP B N 1
ATOM 1461 C CA . ASP B 1 54 ? 1.889 21.812 14.594 1 98.56 54 ASP B CA 1
ATOM 1462 C C . ASP B 1 54 ? 2.17 22.625 13.328 1 98.56 54 ASP B C 1
ATOM 1464 O O . ASP B 1 54 ? 2.732 23.719 13.391 1 98.56 54 ASP B O 1
ATOM 1468 N N . VAL B 1 55 ? 1.912 22.078 12.219 1 98.56 55 VAL B N 1
ATOM 1469 C CA . VAL B 1 55 ? 2.133 22.719 10.922 1 98.56 55 VAL B CA 1
ATOM 1470 C C . VAL B 1 55 ? 0.822 22.766 10.141 1 98.56 55 VAL B C 1
ATOM 1472 O O . VAL B 1 55 ? 0.209 21.719 9.883 1 98.56 55 VAL B O 1
ATOM 1475 N N . CYS B 1 56 ? 0.377 23.906 9.844 1 98.62 56 CYS B N 1
ATOM 1476 C CA . CYS B 1 56 ? -0.875 24.109 9.125 1 98.62 56 CYS B CA 1
ATOM 1477 C C . CYS B 1 56 ? -0.613 24.609 7.707 1 98.62 56 CYS B C 1
ATOM 1479 O O . CYS B 1 56 ? 0.064 25.625 7.512 1 98.62 56 CYS B O 1
ATOM 1481 N N . ILE B 1 57 ? -1.188 23.906 6.738 1 98.56 57 ILE B N 1
ATOM 1482 C CA . ILE B 1 57 ? -0.909 24.188 5.332 1 98.56 57 ILE B CA 1
ATOM 1483 C C . ILE B 1 57 ? -2.213 24.484 4.598 1 98.56 57 ILE B C 1
ATOM 1485 O O . ILE B 1 57 ? -3.115 23.656 4.551 1 98.56 57 ILE B O 1
ATOM 1489 N N . ASN B 1 58 ? -2.316 25.656 4.051 1 98.25 58 ASN B N 1
ATOM 1490 C CA . ASN B 1 58 ? -3.438 26 3.18 1 98.25 58 ASN B CA 1
ATOM 1491 C C . ASN B 1 58 ? -3.217 25.484 1.761 1 98.25 58 ASN B C 1
ATOM 1493 O O . ASN B 1 58 ? -2.428 26.047 1.005 1 98.25 58 ASN B O 1
ATOM 1497 N N . TYR B 1 59 ? -3.936 24.406 1.422 1 96.06 59 TYR B N 1
ATOM 1498 C CA . TYR B 1 59 ? -3.639 23.734 0.163 1 96.06 59 TYR B CA 1
ATOM 1499 C C . TYR B 1 59 ? -4.066 24.594 -1.026 1 96.06 59 TYR B C 1
ATOM 1501 O O . TYR B 1 59 ? -3.715 24.297 -2.17 1 96.06 59 TYR B O 1
ATOM 1509 N N . LYS B 1 60 ? -4.801 25.719 -0.825 1 96.75 60 LYS B N 1
ATOM 1510 C CA . LYS B 1 60 ? -5.207 26.609 -1.9 1 96.75 60 LYS B CA 1
ATOM 1511 C C . LYS B 1 60 ? -4.074 27.562 -2.275 1 96.75 60 LYS B C 1
ATOM 1513 O O . LYS B 1 60 ? -4.023 28.062 -3.404 1 96.75 60 LYS B O 1
ATOM 1518 N N . THR B 1 61 ? -3.225 27.797 -1.388 1 97.12 61 THR B N 1
ATOM 1519 C CA . THR B 1 61 ? -2.211 28.828 -1.619 1 97.12 61 THR B CA 1
ATOM 1520 C C . THR B 1 61 ? -0.809 28.234 -1.509 1 97.12 61 THR B C 1
ATOM 1522 O O . THR B 1 61 ? 0.167 28.844 -1.939 1 97.12 61 THR B O 1
ATOM 1525 N N . GLU B 1 62 ? -0.718 27.078 -0.916 1 97.19 62 GLU B N 1
ATOM 1526 C CA . GLU B 1 62 ? 0.58 26.438 -0.695 1 97.19 62 GLU B CA 1
ATOM 1527 C C . GLU B 1 62 ? 0.618 25.031 -1.289 1 97.19 62 GLU B C 1
ATOM 1529 O O . GLU B 1 62 ? -0.414 24.375 -1.388 1 97.19 62 GLU B O 1
ATOM 1534 N N . ASP B 1 63 ? 1.826 24.656 -1.672 1 97.44 63 ASP B N 1
ATOM 1535 C CA . ASP B 1 63 ? 2.098 23.266 -2.035 1 97.44 63 ASP B CA 1
ATOM 1536 C C . ASP B 1 63 ? 2.51 22.453 -0.812 1 97.44 63 ASP B C 1
ATOM 1538 O O . ASP B 1 63 ? 3.572 22.688 -0.233 1 97.44 63 ASP B O 1
ATOM 1542 N N . PHE B 1 64 ? 1.681 21.453 -0.435 1 97.81 64 PHE B N 1
ATOM 1543 C CA . PHE B 1 64 ? 1.952 20.766 0.82 1 97.81 64 PHE B CA 1
ATOM 1544 C C . PHE B 1 64 ? 3.221 19.922 0.713 1 97.81 64 PHE B C 1
ATOM 1546 O O . PHE B 1 64 ? 3.881 19.656 1.719 1 97.81 64 PHE B O 1
ATOM 1553 N N . VAL B 1 65 ? 3.609 19.469 -0.532 1 98.31 65 VAL B N 1
ATOM 1554 C CA . VAL B 1 65 ? 4.848 18.703 -0.701 1 98.31 65 VAL B CA 1
ATOM 1555 C C . VAL B 1 65 ? 6.043 19.578 -0.325 1 98.31 65 VAL B C 1
ATOM 1557 O O . VAL B 1 65 ? 6.926 19.141 0.416 1 98.31 65 VAL B O 1
ATOM 1560 N N . ALA B 1 66 ? 6.047 20.75 -0.819 1 98.38 66 ALA B N 1
ATOM 1561 C CA . ALA B 1 66 ? 7.121 21.688 -0.527 1 98.38 66 ALA B CA 1
ATOM 1562 C C . ALA B 1 66 ? 7.168 22.031 0.961 1 98.38 66 ALA B C 1
ATOM 1564 O O . ALA B 1 66 ? 8.242 22.062 1.562 1 98.38 66 ALA B O 1
ATOM 1565 N N . ARG B 1 67 ? 6.008 22.266 1.546 1 98.38 67 ARG B N 1
ATOM 1566 C CA . ARG B 1 67 ? 5.934 22.609 2.961 1 98.38 67 ARG B CA 1
ATOM 1567 C C . ARG B 1 67 ? 6.418 21.453 3.834 1 98.38 67 ARG B C 1
ATOM 1569 O O . ARG B 1 67 ? 7.164 21.656 4.793 1 98.38 67 ARG B O 1
ATOM 1576 N N . VAL B 1 68 ? 6.023 20.234 3.521 1 98.44 68 VAL B N 1
ATOM 1577 C CA . VAL B 1 68 ? 6.457 19.047 4.258 1 98.44 68 VAL B CA 1
ATOM 1578 C C . VAL B 1 68 ? 7.969 18.906 4.145 1 98.44 68 VAL B C 1
ATOM 1580 O O . VAL B 1 68 ? 8.656 18.656 5.141 1 98.44 68 VAL B O 1
ATOM 1583 N N . THR B 1 69 ? 8.469 19.078 2.939 1 98.12 69 THR B N 1
ATOM 1584 C CA . THR B 1 69 ? 9.898 18.953 2.695 1 98.12 69 THR B CA 1
ATOM 1585 C C . THR B 1 69 ? 10.68 19.953 3.535 1 98.12 69 THR B C 1
ATOM 1587 O O . THR B 1 69 ? 11.672 19.594 4.184 1 98.12 69 THR B O 1
ATOM 1590 N N . GLU B 1 70 ? 10.203 21.141 3.539 1 98 70 GLU B N 1
ATOM 1591 C CA . GLU B 1 70 ? 10.844 22.203 4.293 1 98 70 GLU B CA 1
ATOM 1592 C C . GLU B 1 70 ? 10.812 21.922 5.793 1 98 70 GLU B C 1
ATOM 1594 O O . GLU B 1 70 ? 11.844 22 6.469 1 98 70 GLU B O 1
ATOM 1599 N N . GLU B 1 71 ? 9.672 21.547 6.301 1 98.06 71 GLU B N 1
ATOM 1600 C CA . GLU B 1 71 ? 9.461 21.375 7.734 1 98.06 71 GLU B CA 1
ATOM 1601 C C . GLU B 1 71 ? 10.164 20.125 8.258 1 98.06 71 GLU B C 1
ATOM 1603 O O . GLU B 1 71 ? 10.406 20 9.453 1 98.06 71 GLU B O 1
ATOM 1608 N N . THR B 1 72 ? 10.469 19.172 7.379 1 98 72 THR B N 1
ATOM 1609 C CA . THR B 1 72 ? 11.062 17.906 7.824 1 98 72 THR B CA 1
ATOM 1610 C C . THR B 1 72 ? 12.531 17.828 7.418 1 98 72 THR B C 1
ATOM 1612 O O . THR B 1 72 ? 13.172 16.797 7.602 1 98 72 THR B O 1
ATOM 1615 N N . GLY B 1 73 ? 13.07 18.891 6.805 1 97.38 73 GLY B N 1
ATOM 1616 C CA . GLY B 1 73 ? 14.453 18.891 6.34 1 97.38 73 GLY B CA 1
ATOM 1617 C C . GLY B 1 73 ? 14.695 17.922 5.195 1 97.38 73 GLY B C 1
ATOM 1618 O O . GLY B 1 73 ? 15.758 17.312 5.102 1 97.38 73 GLY B O 1
ATOM 1619 N N . GLY B 1 74 ? 13.633 17.625 4.477 1 97.06 74 GLY B N 1
ATOM 1620 C CA . GLY B 1 74 ? 13.766 16.781 3.295 1 97.06 74 GLY B CA 1
ATOM 1621 C C . GLY B 1 74 ? 13.453 15.32 3.564 1 97.06 74 GLY B C 1
ATOM 1622 O O . GLY B 1 74 ? 13.391 14.516 2.637 1 97.06 74 GLY B O 1
ATOM 1623 N N . LYS B 1 75 ? 13.172 14.93 4.77 1 96.94 75 LYS B N 1
ATOM 1624 C CA . LYS B 1 75 ? 12.953 13.531 5.133 1 96.94 75 LYS B CA 1
ATOM 1625 C C . LYS B 1 75 ? 11.555 13.07 4.727 1 96.94 75 LYS B C 1
ATOM 1627 O O . LYS B 1 75 ? 11.375 11.922 4.316 1 96.94 75 LYS B O 1
ATOM 1632 N N . GLY B 1 76 ? 10.555 13.938 4.883 1 98 76 GLY B N 1
ATOM 1633 C CA . GLY B 1 76 ? 9.164 13.578 4.688 1 98 76 GLY B CA 1
ATOM 1634 C C . GLY B 1 76 ? 8.461 13.18 5.969 1 98 76 GLY B C 1
ATOM 1635 O O . GLY B 1 76 ? 9.078 13.148 7.039 1 98 76 GLY B O 1
ATOM 1636 N N . VAL B 1 77 ? 7.195 12.891 5.82 1 98.12 77 VAL B N 1
ATOM 1637 C CA . VAL B 1 77 ? 6.41 12.523 6.992 1 98.12 77 VAL B CA 1
ATOM 1638 C C . VAL B 1 77 ? 6.328 11 7.109 1 98.12 77 VAL B C 1
ATOM 1640 O O . VAL B 1 77 ? 6.414 10.289 6.105 1 98.12 77 VAL B O 1
ATOM 1643 N N . ASP B 1 78 ? 6.066 10.5 8.328 1 96.56 78 ASP B N 1
ATOM 1644 C CA . ASP B 1 78 ? 6.062 9.062 8.594 1 96.56 78 ASP B CA 1
ATOM 1645 C C . ASP B 1 78 ? 4.711 8.445 8.25 1 96.56 78 ASP B C 1
ATOM 1647 O O . ASP B 1 78 ? 4.645 7.305 7.777 1 96.56 78 ASP B O 1
ATOM 1651 N N . VAL B 1 79 ? 3.662 9.195 8.539 1 94.88 79 VAL B N 1
ATOM 1652 C CA . VAL B 1 79 ? 2.314 8.672 8.336 1 94.88 79 VAL B CA 1
ATOM 1653 C C . VAL B 1 79 ? 1.457 9.727 7.633 1 94.88 79 VAL B C 1
ATOM 1655 O O . VAL B 1 79 ? 1.527 10.914 7.961 1 94.88 79 VAL B O 1
ATOM 1658 N N . ILE B 1 80 ? 0.676 9.305 6.672 1 95.62 80 ILE B N 1
ATOM 1659 C CA . ILE B 1 80 ? -0.262 10.188 5.992 1 95.62 80 ILE B CA 1
ATOM 1660 C C . ILE B 1 80 ? -1.663 9.586 6.027 1 95.62 80 ILE B C 1
ATOM 1662 O O . ILE B 1 80 ? -1.832 8.383 5.809 1 95.62 80 ILE B O 1
ATOM 1666 N N . LEU B 1 81 ? -2.59 10.422 6.398 1 94.44 81 LEU B N 1
ATOM 1667 C CA . LEU B 1 81 ? -4.012 10.117 6.262 1 94.44 81 LEU B CA 1
ATOM 1668 C C . LEU B 1 81 ? -4.621 10.898 5.098 1 94.44 81 LEU B C 1
ATOM 1670 O O . LEU B 1 81 ? -4.715 12.125 5.148 1 94.44 81 LEU B O 1
ATOM 1674 N N . ASP B 1 82 ? -5.105 10.156 4.105 1 94.69 82 ASP B N 1
ATOM 1675 C CA . ASP B 1 82 ? -5.543 10.812 2.877 1 94.69 82 ASP B CA 1
ATOM 1676 C C . ASP B 1 82 ? -7 10.477 2.566 1 94.69 82 ASP B C 1
ATOM 1678 O O . ASP B 1 82 ? -7.375 9.305 2.506 1 94.69 82 ASP B O 1
ATOM 1682 N N . ASN B 1 83 ? -7.812 11.508 2.314 1 92.38 83 ASN B N 1
ATOM 1683 C CA . ASN B 1 83 ? -9.188 11.32 1.877 1 92.38 83 ASN B CA 1
ATOM 1684 C C . ASN B 1 83 ? -9.414 11.875 0.473 1 92.38 83 ASN B C 1
ATOM 1686 O O . ASN B 1 83 ? -10.539 11.859 -0.034 1 92.38 83 ASN B O 1
ATOM 1690 N N . ILE B 1 84 ? -8.336 12.289 -0.135 1 94.44 84 ILE B N 1
ATOM 1691 C CA . ILE B 1 84 ? -8.453 12.953 -1.43 1 94.44 84 ILE B CA 1
ATOM 1692 C C . ILE B 1 84 ? -8.297 11.922 -2.551 1 94.44 84 ILE B C 1
ATOM 1694 O O . ILE B 1 84 ? -9.094 11.906 -3.494 1 94.44 84 ILE B O 1
ATOM 1698 N N . GLY B 1 85 ? -7.246 11.133 -2.463 1 94.19 85 GLY B N 1
ATOM 1699 C CA . GLY B 1 85 ? -7.102 10.047 -3.424 1 94.19 85 GLY B CA 1
ATOM 1700 C C . GLY B 1 85 ? -6.211 10.406 -4.598 1 94.19 85 GLY B C 1
ATOM 1701 O O . GLY B 1 85 ? -5.094 10.883 -4.41 1 94.19 85 GLY B O 1
ATOM 1702 N N . GLY B 1 86 ? -6.691 10.234 -5.805 1 93.69 86 GLY B N 1
ATOM 1703 C CA . GLY B 1 86 ? -5.977 10.258 -7.07 1 93.69 86 GLY B CA 1
ATOM 1704 C C . GLY B 1 86 ? -5.039 11.438 -7.211 1 93.69 86 GLY B C 1
ATOM 1705 O O . GLY B 1 86 ? -3.83 11.266 -7.359 1 93.69 86 GLY B O 1
ATOM 1706 N N . PRO B 1 87 ? -5.543 12.664 -7.082 1 94.81 87 PRO B N 1
ATOM 1707 C CA . PRO B 1 87 ? -4.695 13.836 -7.332 1 94.81 87 PRO B CA 1
ATOM 1708 C C . PRO B 1 87 ? -3.562 13.969 -6.316 1 94.81 87 PRO B C 1
ATOM 1710 O O . PRO B 1 87 ? -2.537 14.586 -6.609 1 94.81 87 PRO B O 1
ATOM 1713 N N . TYR B 1 88 ? -3.691 13.336 -5.152 1 96.75 88 TYR B N 1
ATOM 1714 C CA . TYR B 1 88 ? -2.711 13.508 -4.086 1 96.75 88 TYR B CA 1
ATOM 1715 C C . TYR B 1 88 ? -1.805 12.289 -3.977 1 96.75 88 TYR B C 1
ATOM 1717 O O . TYR B 1 88 ? -0.762 12.336 -3.32 1 96.75 88 TYR B O 1
ATOM 1725 N N . PHE B 1 89 ? -2.125 11.234 -4.625 1 96.38 89 PHE B N 1
ATOM 1726 C CA . PHE B 1 89 ? -1.45 9.977 -4.359 1 96.38 89 PHE B CA 1
ATOM 1727 C C . PHE B 1 89 ? 0.046 10.094 -4.629 1 96.38 89 PHE B C 1
ATOM 1729 O O . PHE B 1 89 ? 0.863 9.805 -3.75 1 96.38 89 PHE B O 1
ATOM 1736 N N . GLN B 1 90 ? 0.424 10.57 -5.836 1 97.06 90 GLN B N 1
ATOM 1737 C CA . GLN B 1 90 ? 1.837 10.75 -6.148 1 97.06 90 GLN B CA 1
ATOM 1738 C C . GLN B 1 90 ? 2.484 11.773 -5.219 1 97.06 90 GLN B C 1
ATOM 1740 O O . GLN B 1 90 ? 3.623 11.594 -4.785 1 97.06 90 GLN B O 1
ATOM 1745 N N . LYS B 1 91 ? 1.766 12.812 -4.949 1 97.38 91 LYS B N 1
ATOM 1746 C CA . LYS B 1 91 ? 2.277 13.836 -4.051 1 97.38 91 LYS B CA 1
ATOM 1747 C C . LYS B 1 91 ? 2.506 13.281 -2.648 1 97.38 91 LYS B C 1
ATOM 1749 O O . LYS B 1 91 ? 3.477 13.641 -1.98 1 97.38 91 LYS B O 1
ATOM 1754 N N . ASN B 1 92 ? 1.563 12.422 -2.215 1 97.81 92 ASN B N 1
ATOM 1755 C CA . ASN B 1 92 ? 1.732 11.758 -0.927 1 97.81 92 ASN B CA 1
ATOM 1756 C C . ASN B 1 92 ? 2.996 10.898 -0.9 1 97.81 92 ASN B C 1
ATOM 1758 O O . ASN B 1 92 ? 3.76 10.945 0.065 1 97.81 92 ASN B O 1
ATOM 1762 N N . LEU B 1 93 ? 3.232 10.148 -1.939 1 96.69 93 LEU B N 1
ATOM 1763 C CA . LEU B 1 93 ? 4.434 9.328 -2.008 1 96.69 93 LEU B CA 1
ATOM 1764 C C . LEU B 1 93 ? 5.691 10.188 -1.959 1 96.69 93 LEU B C 1
ATOM 1766 O O . LEU B 1 93 ? 6.656 9.852 -1.271 1 96.69 93 LEU B O 1
ATOM 1770 N N . ASN B 1 94 ? 5.633 11.352 -2.578 1 96.94 94 ASN B N 1
ATOM 1771 C CA . ASN B 1 94 ? 6.766 12.266 -2.619 1 96.94 94 ASN B CA 1
ATOM 1772 C C . ASN B 1 94 ? 7.055 12.867 -1.245 1 96.94 94 ASN B C 1
ATOM 1774 O O . ASN B 1 94 ? 8.164 13.344 -0.992 1 96.94 94 ASN B O 1
ATOM 1778 N N . SER B 1 95 ? 6.066 12.766 -0.4 1 97.94 95 SER B N 1
ATOM 1779 C CA . SER B 1 95 ? 6.176 13.477 0.87 1 97.94 95 SER B CA 1
ATOM 1780 C C . SER B 1 95 ? 6.414 12.516 2.025 1 97.94 95 SER B C 1
ATOM 1782 O O . SER B 1 95 ? 6.383 12.914 3.191 1 97.94 95 SER B O 1
ATOM 1784 N N . GLN B 1 96 ? 6.602 11.266 1.689 1 97.25 96 GLN B N 1
ATOM 1785 C CA . GLN B 1 96 ? 6.73 10.25 2.727 1 97.25 96 GLN B CA 1
ATOM 1786 C C . GLN B 1 96 ? 8.195 9.984 3.057 1 97.25 96 GLN B C 1
ATOM 1788 O O . GLN B 1 96 ? 9.047 9.992 2.166 1 97.25 96 GLN B O 1
ATOM 1793 N N . ASN B 1 97 ? 8.461 9.727 4.316 1 97.5 97 ASN B N 1
ATOM 1794 C CA . ASN B 1 97 ? 9.766 9.289 4.805 1 97.5 97 ASN B CA 1
ATOM 1795 C C . ASN B 1 97 ? 9.992 7.805 4.531 1 97.5 97 ASN B C 1
ATOM 1797 O O . ASN B 1 97 ? 9.07 7.098 4.109 1 97.5 97 ASN B O 1
ATOM 1801 N N . ILE B 1 98 ? 11.25 7.375 4.715 1 95.38 98 ILE B N 1
ATOM 1802 C CA . ILE B 1 98 ? 11.555 5.953 4.656 1 95.38 98 ILE B CA 1
ATOM 1803 C C . ILE B 1 98 ? 10.664 5.191 5.633 1 95.38 98 ILE B C 1
ATOM 1805 O O . ILE B 1 98 ? 10.43 5.645 6.754 1 95.38 98 ILE B O 1
ATOM 1809 N N . ASP B 1 99 ? 10.102 4.062 5.176 1 93.31 99 ASP B N 1
ATOM 1810 C CA . ASP B 1 99 ? 9.195 3.211 5.945 1 93.31 99 ASP B CA 1
ATOM 1811 C C . ASP B 1 99 ? 7.875 3.922 6.223 1 93.31 99 ASP B C 1
ATOM 1813 O O . ASP B 1 99 ? 7.203 3.627 7.215 1 93.31 99 ASP B O 1
ATOM 1817 N N . GLY B 1 100 ? 7.574 4.902 5.363 1 93.88 100 GLY B N 1
ATOM 1818 C CA . GLY B 1 100 ? 6.336 5.652 5.52 1 93.88 100 GLY B CA 1
ATOM 1819 C C . GLY B 1 100 ? 5.098 4.805 5.305 1 93.88 100 GLY B C 1
ATOM 1820 O O . GLY B 1 100 ? 5.133 3.812 4.574 1 93.88 100 GLY B O 1
ATOM 1821 N N . ARG B 1 101 ? 3.99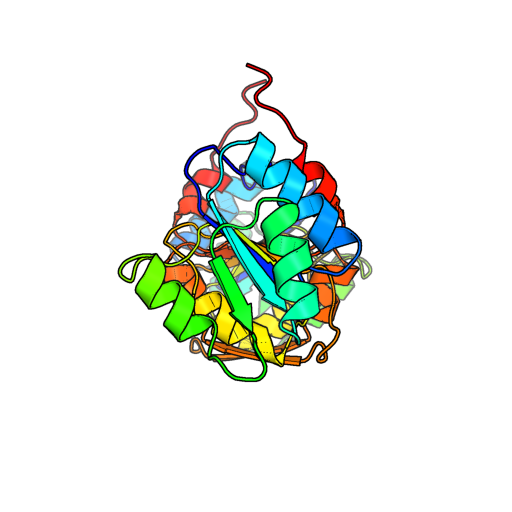4 5.289 5.941 1 93.38 101 ARG B N 1
ATOM 1822 C CA . ARG B 1 101 ? 2.707 4.609 5.836 1 93.38 101 ARG B CA 1
ATOM 1823 C C . ARG B 1 101 ? 1.616 5.57 5.371 1 93.38 101 ARG B C 1
ATOM 1825 O O . ARG B 1 101 ? 1.435 6.637 5.957 1 93.38 101 ARG B O 1
ATOM 1832 N N . LEU B 1 102 ? 0.98 5.156 4.336 1 93.81 102 LEU B N 1
ATOM 1833 C CA . LEU B 1 102 ? -0.121 5.938 3.783 1 93.81 102 LEU B CA 1
ATOM 1834 C C . LEU B 1 102 ? -1.452 5.227 3.99 1 93.81 102 LEU B C 1
ATOM 1836 O O . LEU B 1 102 ? -1.632 4.094 3.535 1 93.81 102 LEU B O 1
ATOM 1840 N N . TYR B 1 103 ? -2.336 5.914 4.652 1 92.25 103 TYR B N 1
ATOM 1841 C CA . TYR B 1 103 ? -3.682 5.391 4.855 1 92.25 103 TYR B CA 1
ATOM 1842 C C . TYR B 1 103 ? -4.695 6.137 3.99 1 92.25 103 TYR B C 1
ATOM 1844 O O . TYR B 1 103 ? -4.84 7.355 4.109 1 92.25 103 TYR B O 1
ATOM 1852 N N . VAL B 1 104 ? -5.41 5.383 3.209 1 92.75 104 VAL B N 1
ATOM 1853 C CA . VAL B 1 104 ? -6.422 5.926 2.311 1 92.75 104 VAL B CA 1
ATOM 1854 C C . VAL B 1 104 ? -7.809 5.746 2.926 1 92.75 104 VAL B C 1
ATOM 1856 O O . VAL B 1 104 ? -8.242 4.617 3.172 1 92.75 104 VAL B O 1
ATOM 1859 N N . LEU B 1 105 ? -8.492 6.891 3.041 1 90.19 105 LEU B N 1
ATOM 1860 C CA . LEU B 1 105 ? -9.789 6.844 3.707 1 90.19 105 LEU B CA 1
ATOM 1861 C C . LEU B 1 105 ? -10.914 7.188 2.734 1 90.19 105 LEU B C 1
ATOM 1863 O O . LEU B 1 105 ? -12.086 6.957 3.031 1 90.19 105 LEU B O 1
ATOM 1867 N N . GLY B 1 106 ? -10.531 7.734 1.642 1 89.88 106 GLY B N 1
ATOM 1868 C CA . GLY B 1 106 ? -11.531 8.141 0.668 1 89.88 106 GLY B CA 1
ATOM 1869 C C . GLY B 1 106 ? -10.922 8.711 -0.601 1 89.88 106 GLY B C 1
ATOM 1870 O O . GLY B 1 106 ? -9.703 8.695 -0.778 1 89.88 106 GLY B O 1
ATOM 1871 N N . PHE B 1 107 ? -11.883 9.18 -1.442 1 93.25 107 PHE B N 1
ATOM 1872 C CA . PHE B 1 107 ? -11.461 9.695 -2.738 1 93.25 107 PHE B CA 1
ATOM 1873 C C . PHE B 1 107 ? -12.25 10.945 -3.104 1 93.25 107 PHE B C 1
ATOM 1875 O O . PHE B 1 107 ? -12.852 11.016 -4.176 1 93.25 107 PHE B O 1
ATOM 1882 N N . GLN B 1 108 ? -12.109 11.922 -2.279 1 92.31 108 GLN B N 1
ATOM 1883 C CA . GLN B 1 108 ? -12.805 13.18 -2.545 1 92.31 108 GLN B CA 1
ATOM 1884 C C . GLN B 1 108 ? -12.391 13.766 -3.893 1 92.31 108 GLN B C 1
ATOM 1886 O O . GLN B 1 108 ? -13.195 14.406 -4.57 1 92.31 108 GLN B O 1
ATOM 1891 N N . GLY B 1 109 ? -11.188 13.539 -4.371 1 93.94 109 GLY B N 1
ATOM 1892 C CA . GLY B 1 109 ? -10.688 14.047 -5.645 1 93.94 109 GLY B CA 1
ATOM 1893 C C . GLY B 1 109 ? -10.781 13.023 -6.766 1 93.94 109 GLY B C 1
ATOM 1894 O O . GLY B 1 109 ? -10.297 13.273 -7.871 1 93.94 109 GLY B O 1
ATOM 1895 N N . GLY B 1 110 ? -11.312 11.836 -6.523 1 94.94 110 GLY B N 1
ATOM 1896 C CA . GLY B 1 110 ? -11.383 10.766 -7.504 1 94.94 110 GLY B CA 1
ATOM 1897 C C . GLY B 1 110 ? -10.406 9.641 -7.23 1 94.94 110 GLY B C 1
ATOM 1898 O O . GLY B 1 110 ? -9.359 9.852 -6.617 1 94.94 110 GLY B O 1
ATOM 1899 N N . PRO B 1 111 ? -10.703 8.477 -7.746 1 94.94 111 PRO B N 1
ATOM 1900 C CA . PRO B 1 111 ? -9.906 7.309 -7.363 1 94.94 111 PRO B CA 1
ATOM 1901 C C . PRO B 1 111 ? -8.75 7.043 -8.328 1 94.94 111 PRO B C 1
ATOM 1903 O O . PRO B 1 111 ? -7.863 6.242 -8.023 1 94.94 111 PRO B O 1
ATOM 1906 N N . VAL B 1 112 ? -8.734 7.656 -9.469 1 96.12 112 VAL B N 1
ATOM 1907 C CA . VAL B 1 112 ? -7.762 7.293 -10.492 1 96.12 112 VAL B CA 1
ATOM 1908 C C . VAL B 1 112 ? -6.488 8.117 -10.305 1 96.12 112 VAL B C 1
ATOM 1910 O O . VAL B 1 112 ? -6.551 9.336 -10.125 1 96.12 112 VAL B O 1
ATOM 1913 N N . ALA B 1 113 ? -5.367 7.41 -10.328 1 95.44 113 ALA B N 1
ATOM 1914 C CA . ALA B 1 113 ? -4.078 8.078 -10.164 1 95.44 113 ALA B CA 1
ATOM 1915 C C . ALA B 1 113 ? -3.037 7.508 -11.125 1 95.44 113 ALA B C 1
ATOM 1917 O O . ALA B 1 113 ? -3.076 6.324 -11.461 1 95.44 113 ALA B O 1
ATOM 1918 N N . GLU B 1 114 ? -2.217 8.383 -11.617 1 94.44 114 GLU B N 1
ATOM 1919 C CA . GLU B 1 114 ? -0.963 7.949 -12.227 1 94.44 114 GLU B CA 1
ATOM 1920 C C . GLU B 1 114 ? 0.193 8.039 -11.234 1 94.44 114 GLU B C 1
ATOM 1922 O O . GLU B 1 114 ? 0.426 9.086 -10.633 1 94.44 114 GLU B O 1
ATOM 1927 N N . VAL B 1 115 ? 0.903 6.934 -11.078 1 93.94 115 VAL B N 1
ATOM 1928 C CA . VAL B 1 115 ? 1.855 6.918 -9.977 1 93.94 115 VAL B CA 1
ATOM 1929 C C . VAL B 1 115 ? 3.176 6.309 -10.438 1 93.94 115 VAL B C 1
ATOM 1931 O O . VAL B 1 115 ? 3.191 5.422 -11.289 1 93.94 115 VAL B O 1
ATOM 1934 N N . ASN B 1 116 ? 4.23 6.844 -9.961 1 95.75 116 ASN B N 1
ATOM 1935 C CA . ASN B 1 116 ? 5.551 6.223 -10.023 1 95.75 116 ASN B CA 1
ATOM 1936 C C . ASN B 1 116 ? 5.82 5.348 -8.805 1 95.75 116 ASN B C 1
ATOM 1938 O O . ASN B 1 116 ? 6.121 5.852 -7.723 1 95.75 116 ASN B O 1
ATOM 1942 N N . LEU B 1 117 ? 5.828 4.039 -8.977 1 93.44 117 LEU B N 1
ATOM 1943 C CA . LEU B 1 117 ? 5.887 3.059 -7.898 1 93.44 117 LEU B CA 1
ATOM 1944 C C . LEU B 1 117 ? 7.312 2.908 -7.375 1 93.44 117 LEU B C 1
ATOM 1946 O O . LEU B 1 117 ? 7.539 2.268 -6.348 1 93.44 117 LEU B O 1
ATOM 1950 N N . ALA B 1 118 ? 8.242 3.533 -8.039 1 93.75 118 ALA B N 1
ATOM 1951 C CA . ALA B 1 118 ? 9.633 3.385 -7.625 1 93.75 118 ALA B CA 1
ATOM 1952 C C . ALA B 1 118 ? 9.828 3.844 -6.184 1 93.75 118 ALA B C 1
ATOM 1954 O O . ALA B 1 118 ? 10.656 3.295 -5.457 1 93.75 118 ALA B O 1
ATOM 1955 N N . PHE B 1 119 ? 9.016 4.777 -5.738 1 92 119 PHE B N 1
ATOM 1956 C CA . PHE B 1 119 ? 9.141 5.34 -4.395 1 92 119 PHE B CA 1
ATOM 1957 C C . PHE B 1 119 ? 8.742 4.312 -3.342 1 92 119 PHE B C 1
ATOM 1959 O O . PHE B 1 119 ? 9.281 4.316 -2.232 1 92 119 PHE B O 1
ATOM 1966 N N . ILE B 1 120 ? 7.801 3.48 -3.707 1 93.5 120 ILE B N 1
ATOM 1967 C CA . ILE B 1 120 ? 7.309 2.48 -2.764 1 93.5 120 ILE B CA 1
ATOM 1968 C C . ILE B 1 120 ? 8.438 1.512 -2.406 1 93.5 120 ILE B C 1
ATOM 1970 O O . ILE B 1 120 ? 8.617 1.164 -1.236 1 93.5 120 ILE B O 1
ATOM 1974 N N . LEU B 1 121 ? 9.18 1.15 -3.438 1 90.88 121 LEU B N 1
ATOM 1975 C CA . LEU B 1 121 ? 10.281 0.223 -3.191 1 90.88 121 LEU B CA 1
ATOM 1976 C C . LEU B 1 121 ? 11.469 0.94 -2.557 1 90.88 121 LEU B C 1
ATOM 1978 O O . LEU B 1 121 ? 12.023 0.471 -1.56 1 90.88 121 LEU B O 1
ATOM 1982 N N . ALA B 1 122 ? 11.812 2.082 -3.076 1 92.31 122 ALA B N 1
ATOM 1983 C CA . ALA B 1 122 ? 13.016 2.801 -2.654 1 92.31 122 ALA B CA 1
ATOM 1984 C C . ALA B 1 122 ? 12.922 3.211 -1.188 1 92.31 122 ALA B C 1
ATOM 1986 O O . ALA B 1 122 ? 13.922 3.215 -0.472 1 92.31 122 ALA B O 1
ATOM 1987 N N . ARG B 1 123 ? 11.688 3.463 -0.706 1 93.62 123 ARG B N 1
ATOM 1988 C CA . ARG B 1 123 ? 11.523 3.965 0.655 1 93.62 123 ARG B CA 1
ATOM 1989 C C . ARG B 1 123 ? 10.766 2.967 1.52 1 93.62 123 ARG B C 1
ATOM 1991 O O . ARG B 1 123 ? 10.375 3.281 2.648 1 93.62 123 ARG B O 1
ATOM 1998 N N . ARG B 1 124 ? 10.484 1.806 0.994 1 92.19 124 ARG B N 1
ATOM 1999 C CA . ARG B 1 124 ? 9.805 0.738 1.721 1 92.19 124 ARG B CA 1
ATOM 2000 C C . ARG B 1 124 ? 8.461 1.215 2.266 1 92.19 124 ARG B C 1
ATOM 2002 O O . ARG B 1 124 ? 8.164 1.019 3.445 1 92.19 124 ARG B O 1
ATOM 2009 N N . LEU B 1 125 ? 7.715 1.851 1.426 1 93.38 125 LEU B N 1
ATOM 2010 C CA . LEU B 1 125 ? 6.449 2.443 1.843 1 93.38 125 LEU B CA 1
ATOM 2011 C C . LEU B 1 125 ? 5.363 1.378 1.96 1 93.38 125 LEU B C 1
ATOM 2013 O O . LEU B 1 125 ? 5.449 0.323 1.326 1 93.38 125 LEU B O 1
ATOM 2017 N N . THR B 1 126 ? 4.402 1.689 2.838 1 92.94 126 THR B N 1
ATOM 2018 C CA . THR B 1 126 ? 3.174 0.907 2.936 1 92.94 126 THR B CA 1
ATOM 2019 C C . THR B 1 126 ? 1.955 1.771 2.619 1 92.94 126 THR B C 1
ATOM 2021 O O . THR B 1 126 ? 1.846 2.898 3.102 1 92.94 126 THR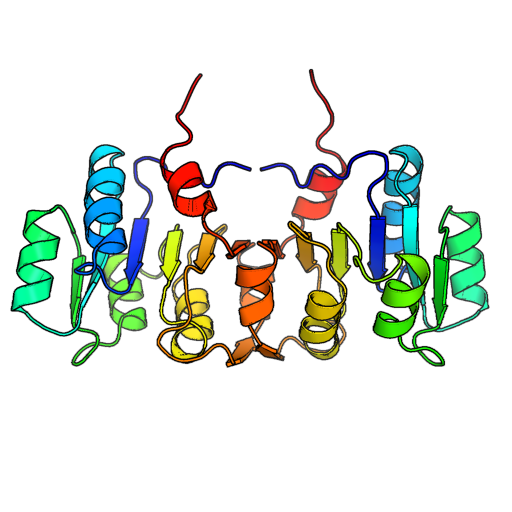 B O 1
ATOM 2024 N N . VAL B 1 127 ? 1.131 1.301 1.726 1 93.62 127 VAL B N 1
ATOM 2025 C CA . VAL B 1 127 ? -0.156 1.919 1.425 1 93.62 127 VAL B CA 1
ATOM 2026 C C . VAL B 1 127 ? -1.289 0.997 1.868 1 93.62 127 VAL B C 1
ATOM 2028 O O . VAL B 1 127 ? -1.303 -0.188 1.527 1 93.62 127 VAL B O 1
ATOM 2031 N N . GLN B 1 128 ? -2.215 1.574 2.594 1 91.94 128 GLN B N 1
ATOM 2032 C CA . GLN B 1 128 ? -3.297 0.74 3.104 1 91.94 128 GLN B CA 1
ATOM 2033 C C . GLN B 1 128 ? -4.641 1.45 2.986 1 91.94 128 GLN B C 1
ATOM 2035 O O . GLN B 1 128 ? -4.738 2.654 3.234 1 91.94 128 GLN B O 1
ATOM 2040 N N . GLY B 1 129 ? -5.602 0.621 2.537 1 88.81 129 GLY B N 1
ATOM 2041 C CA . GLY B 1 129 ? -6.973 1.108 2.547 1 88.81 129 GLY B CA 1
ATOM 2042 C C . GLY B 1 129 ? -7.785 0.577 3.713 1 88.81 129 GLY B C 1
ATOM 2043 O O . GLY B 1 129 ? -7.594 -0.562 4.141 1 88.81 129 GLY B O 1
ATOM 2044 N N . GLY B 1 130 ? -8.781 1.423 4.102 1 72.56 130 GLY B N 1
ATOM 2045 C CA . GLY B 1 130 ? -9.805 0.884 4.98 1 72.56 130 GLY B CA 1
ATOM 2046 C C . GLY B 1 130 ? -9.875 1.595 6.32 1 72.56 130 GLY B C 1
ATOM 2047 O O . GLY B 1 130 ? -9.117 2.535 6.57 1 72.56 130 GLY B O 1
ATOM 2048 N N . HIS B 1 131 ? -10.938 1.225 7.066 1 62.12 131 HIS B N 1
ATOM 2049 C CA . HIS B 1 131 ? -11.398 1.905 8.266 1 62.12 131 HIS B CA 1
ATOM 2050 C C . HIS B 1 131 ? -10.586 1.482 9.492 1 62.12 131 HIS B C 1
ATOM 2052 O O . HIS B 1 131 ? -10.82 1.977 10.594 1 62.12 131 HIS B O 1
ATOM 2058 N N . ASN B 1 132 ? -9.688 0.573 9.133 1 58.06 132 ASN B N 1
ATOM 2059 C CA . ASN B 1 132 ? -8.961 0.065 10.289 1 58.06 132 ASN B CA 1
ATOM 2060 C C . ASN B 1 132 ? -7.949 1.084 10.805 1 58.06 132 ASN B C 1
ATOM 2062 O O . ASN B 1 132 ? -7.301 0.856 11.828 1 58.06 132 ASN B O 1
ATOM 2066 N N . PHE B 1 133 ? -7.918 2.129 10.086 1 59.41 133 PHE B N 1
ATOM 2067 C CA . PHE B 1 133 ? -6.996 3.186 10.492 1 59.41 133 PHE B CA 1
ATOM 2068 C C . PHE B 1 133 ? -7.293 3.641 11.914 1 59.41 133 PHE B C 1
ATOM 2070 O O . PHE B 1 133 ? -6.375 3.785 12.727 1 59.41 133 PHE B O 1
ATOM 2077 N N . LEU B 1 134 ? -8.633 3.914 12.031 1 59.62 134 LEU B N 1
ATOM 2078 C CA . LEU B 1 134 ? -8.945 4.383 13.375 1 59.62 134 LEU B CA 1
ATOM 2079 C C . LEU B 1 134 ? -8.461 3.389 14.43 1 59.62 134 LEU B C 1
ATOM 2081 O O . LEU B 1 134 ? -7.914 3.785 15.461 1 59.62 134 LEU B O 1
ATOM 2085 N N . ALA B 1 135 ? -8.633 2.197 14.008 1 57.16 135 ALA B N 1
ATOM 2086 C CA . ALA B 1 135 ? -8.188 1.163 14.938 1 57.16 135 ALA B CA 1
ATOM 2087 C C . ALA B 1 135 ? -6.668 1.153 15.062 1 57.16 135 ALA B C 1
ATOM 2089 O O . ALA B 1 135 ? -6.129 0.958 16.156 1 57.16 135 ALA B O 1
ATOM 2090 N N . SER B 1 136 ? -6.039 1.324 14 1 57.88 136 SER B N 1
ATOM 2091 C CA . SER B 1 136 ? -4.578 1.322 14.008 1 57.88 136 SER B CA 1
ATOM 2092 C C . SER B 1 136 ? -4.027 2.51 14.789 1 57.88 136 SER B C 1
ATOM 2094 O O . SER B 1 136 ? -2.963 2.414 15.406 1 57.88 136 SER B O 1
ATOM 2096 N N . LEU B 1 137 ? -4.742 3.609 14.703 1 59.03 137 LEU B N 1
ATOM 2097 C CA . LEU B 1 137 ? -4.336 4.781 15.469 1 59.03 137 LEU B CA 1
ATOM 2098 C C . LEU B 1 137 ? -4.453 4.523 16.969 1 59.03 137 LEU B C 1
ATOM 2100 O O . LEU B 1 137 ? -3.717 5.109 17.766 1 59.03 137 LEU B O 1
ATOM 2104 N N . PHE B 1 138 ? -5.438 3.57 17.312 1 54.56 138 PHE B N 1
ATOM 2105 C CA . PHE B 1 138 ? -5.691 3.266 18.719 1 54.56 138 PHE B CA 1
ATOM 2106 C C . PHE B 1 138 ? -4.902 2.039 19.156 1 54.56 138 PHE B C 1
ATOM 2108 O O . PHE B 1 138 ? -4.785 1.767 20.359 1 54.56 138 PHE B O 1
ATOM 2115 N N . ALA B 1 139 ? -4.602 1.188 18.359 1 49.06 139 ALA B N 1
ATOM 2116 C CA . ALA B 1 139 ? -3.93 -0.024 18.828 1 49.06 139 ALA B CA 1
ATOM 2117 C C . ALA B 1 139 ? -2.689 0.313 19.641 1 49.06 139 ALA B C 1
ATOM 2119 O O . ALA B 1 139 ? -1.827 1.073 19.203 1 49.06 139 ALA B O 1
ATOM 2120 N N . ASN B 1 140 ? -2.906 0.407 20.938 1 44.5 140 ASN B N 1
ATOM 2121 C CA . ASN B 1 140 ? -2.041 0.653 22.094 1 44.5 140 ASN B CA 1
ATOM 2122 C C . ASN B 1 140 ? -0.769 -0.186 22.016 1 44.5 140 ASN B C 1
ATOM 2124 O O . ASN B 1 140 ? -0.757 -1.256 21.406 1 44.5 140 ASN B O 1
ATOM 2128 N N . GLN B 1 141 ? 0.445 0.382 22.562 1 38.97 141 GLN B N 1
ATOM 2129 C CA . GLN B 1 141 ? 1.635 -0.104 23.25 1 38.97 141 GLN B CA 1
ATOM 2130 C C . GLN B 1 141 ? 1.282 -1.212 24.25 1 38.97 141 GLN B C 1
ATOM 2132 O O . GLN B 1 141 ? 0.929 -0.938 25.391 1 38.97 141 GLN B O 1
ATOM 2137 N N . LYS B 1 142 ? 0.418 -2.115 24.203 1 33.56 142 LYS B N 1
ATOM 2138 C CA . LYS B 1 142 ? 0.405 -3.008 25.359 1 33.56 142 LYS B CA 1
ATOM 2139 C C . LYS B 1 142 ? 1.777 -3.639 25.578 1 33.56 142 LYS B C 1
ATOM 2141 O O . LYS B 1 142 ? 1.932 -4.516 26.422 1 33.56 142 LYS B O 1
ATOM 2146 N N . GLN B 1 143 ? 3.09 -3.324 25.281 1 25.53 143 GLN B N 1
ATOM 2147 C CA . GLN B 1 143 ? 3.906 -3.855 26.359 1 25.53 143 GLN B CA 1
ATOM 2148 C C . GLN B 1 143 ? 3.74 -3.025 27.641 1 25.53 143 GLN B C 1
ATOM 2150 O O . GLN B 1 143 ? 3.656 -1.798 27.578 1 25.53 143 GLN B O 1
#

pLDDT: mean 89.52, std 15.88, range [25.14, 98.62]

Radius of gyration: 19.81 Å; Cα contacts (8 Å, |Δi|>4): 680; chains: 2; bounding box: 30×60×50 Å

Nearest PDB structures (foldseek):
  5k1s-assembly2_C  TM=8.920E-01  e=1.146E-12  Myxococcus xanthus DK 1622
  3qwb-assembly2_C  TM=9.378E-01  e=1.058E-11  Saccharomyces cerevisiae S288C
  3jyl-assembly1_A  TM=8.833E-01  e=1.968E-12  Pseudomonas syringae pv. tomato
  5k1s-assembly1_B  TM=8.598E-01  e=5.145E-12  Myxococcus xanthus DK 1622
  5k1s-assembly2_D  TM=8.539E-01  e=5.145E-12  Myxococcus xanthus DK 1622

Sequence (286 aa):
MMSKLSAGETFLVHGGSIGIGTFAIQIAKYKGARVFVTAGSEEKLAICKDLGADVCINYKTEDFVARVTEETGGKGVDVILDNIGGPYFQKNLNSQNIDGRLYVLGFQGGPVAEVNLAFILARRLTVQGGHNFLASLFANQKQMMSKLSAGETFLVHGGSIGIGTFAIQIAKYKGARVFVTAGSEEKLAICKDLGADVCINYKTEDFVARVTEETGGKGVDVILDNIGGPYFQKNLNSQNIDGRLYVLGFQGGPVAEVNLAFILARRLTVQGGHNFLASLFANQKQ

Solvent-accessible surface area (backbone atoms only — not comparable to full-atom values): 14073 Å² total; per-residue (Å²): 84,63,57,61,80,44,61,73,35,33,36,36,28,52,45,18,65,39,75,70,26,46,52,48,39,40,55,39,40,75,51,46,28,47,30,34,31,28,27,85,41,71,70,43,36,50,54,32,41,74,52,49,38,72,42,75,38,43,60,81,82,43,58,62,50,60,50,42,30,64,77,45,75,63,48,30,30,38,33,36,41,35,39,38,31,15,81,43,47,47,51,50,60,72,30,37,16,74,61,10,36,38,38,36,72,40,44,76,63,34,39,57,27,69,36,66,48,55,54,31,40,79,28,30,22,34,40,35,22,34,78,57,49,64,51,19,70,55,53,71,78,77,120,85,60,54,64,80,44,62,72,36,32,35,35,28,52,43,19,63,39,75,71,26,46,52,47,38,38,54,39,41,75,52,46,28,46,31,35,30,27,27,84,39,72,70,44,36,50,54,32,42,74,54,48,37,70,42,76,38,43,60,81,82,43,60,62,53,60,52,43,27,64,77,45,76,64,48,31,30,39,32,37,41,34,39,38,31,15,81,42,47,48,51,50,60,73,30,36,16,73,62,10,37,37,38,34,72,41,42,76,63,34,39,58,28,70,36,67,49,55,55,31,39,77,28,30,22,34,38,34,22,34,78,57,49,65,48,17,69,55,54,70,79,78,121